Protein AF-D1JH78-F1 (afdb_monomer_lite)

Sequence (216 aa):
MRKHGSKPTELRFEPPKPSPPSTTIPKPKTETIRRAITNWIATVVIKSGFCSLDAKFKAALNINPISANLKAELDAKNFPLTAHATVTEKRTGKWTITDGNVIYTVYNEDERLTFYKCHNEAGLNALSSVVKSIIKRSTGDGVILFPAGMFYTEEKTASTFYNQVQETLMPVLKQTTSHIIVCTGVDSARDQIALAIDKTGIIAKGRKFYTAPGED

pLDDT: mean 82.02, std 15.45, range [40.97, 98.44]

Secondary structure (DSSP, 8-state):
--PPPPPPPP---PPPPPPPP---PPPP-TTS-------EEEE-----SEEEEEGGGHHHHTSSSPPHHHHHHHHHTT----TT-EEEEEETTEEEEEESEEEEEEEEETTEEEEEE--HHHHHHHHHHHHHHHHHH--SSEEEEPPTTSEE-TTS-GGGGHHHHHHHHHHHHTT-SS-EEEEEEEE-SS-EEEEEE-SSSEEEEEE--SPPTT--

Radius of gyration: 33.22 Å; chains: 1; bounding box: 58×59×125 Å

Structure (mmCIF, N/CA/C/O backbone):
data_AF-D1JH78-F1
#
_entry.id   AF-D1JH78-F1
#
loop_
_atom_site.group_PDB
_atom_site.id
_atom_site.type_symbol
_atom_site.label_atom_id
_atom_site.label_alt_id
_atom_site.label_comp_id
_atom_site.label_asym_id
_atom_site.label_entity_id
_atom_site.label_seq_id
_atom_site.pdbx_PDB_ins_code
_atom_site.Cartn_x
_atom_site.Cartn_y
_atom_site.Cartn_z
_atom_site.occupancy
_atom_site.B_iso_or_equiv
_atom_site.auth_seq_id
_atom_site.auth_comp_id
_atom_site.auth_asym_id
_atom_site.auth_atom_id
_atom_site.pdbx_PDB_model_num
ATOM 1 N N . MET A 1 1 ? -16.792 -45.239 97.940 1.00 46.06 1 MET A N 1
ATOM 2 C CA . MET A 1 1 ? -16.743 -44.539 96.636 1.00 46.06 1 MET A CA 1
ATOM 3 C C . MET A 1 1 ? -17.617 -45.284 95.628 1.00 46.06 1 MET A C 1
ATOM 5 O O . MET A 1 1 ? -17.217 -46.338 95.156 1.00 46.06 1 MET A O 1
ATOM 9 N N . ARG A 1 2 ? -18.840 -44.803 95.358 1.00 44.38 2 ARG A N 1
ATOM 10 C CA . ARG A 1 2 ? -19.759 -45.367 94.346 1.00 44.38 2 ARG A CA 1
ATOM 11 C C . ARG A 1 2 ? -19.810 -44.405 93.156 1.00 44.38 2 ARG A C 1
ATOM 13 O O . ARG A 1 2 ? -20.080 -43.225 93.348 1.00 44.38 2 ARG A O 1
ATOM 20 N N . LYS A 1 3 ? -19.484 -44.898 91.958 1.00 49.94 3 LYS A N 1
ATOM 21 C CA . LYS A 1 3 ? -19.472 -44.125 90.707 1.00 49.94 3 LYS A CA 1
ATOM 22 C C . LYS A 1 3 ? -20.911 -43.918 90.218 1.00 49.94 3 LYS A C 1
ATOM 24 O O . LYS A 1 3 ? -21.627 -44.894 90.017 1.00 49.94 3 LYS A O 1
ATOM 29 N N . HIS A 1 4 ? -21.316 -42.663 90.031 1.00 49.97 4 HIS A N 1
ATOM 30 C CA . HIS A 1 4 ? -22.552 -42.301 89.338 1.00 49.97 4 HIS A CA 1
ATOM 31 C C . HIS A 1 4 ? -22.358 -42.468 87.825 1.00 49.97 4 HIS A C 1
ATOM 33 O O . HIS A 1 4 ? -21.453 -41.870 87.247 1.00 49.97 4 HIS A O 1
ATOM 39 N N . GLY A 1 5 ? -23.193 -43.300 87.200 1.00 50.31 5 GLY A N 1
ATOM 40 C CA . GLY A 1 5 ? -23.305 -43.407 85.747 1.00 50.31 5 GLY A CA 1
ATOM 41 C C . GLY A 1 5 ? -24.283 -42.363 85.212 1.00 50.31 5 GLY A C 1
ATOM 42 O O . GLY A 1 5 ? -25.450 -42.353 85.603 1.00 50.31 5 GLY A O 1
ATOM 43 N N . SER A 1 6 ? -23.804 -41.486 84.333 1.00 60.88 6 SER A N 1
ATOM 44 C CA . SER A 1 6 ? -24.625 -40.511 83.610 1.00 60.88 6 SER A CA 1
ATOM 45 C C . SER A 1 6 ? -25.364 -41.194 82.456 1.00 60.88 6 SER A C 1
ATOM 47 O O . SER A 1 6 ? -24.765 -41.953 81.696 1.00 60.88 6 SER A O 1
ATOM 49 N N . LYS A 1 7 ? -26.672 -40.934 82.334 1.00 58.88 7 LYS A N 1
ATOM 50 C CA . LYS A 1 7 ? -27.509 -41.419 81.224 1.00 58.88 7 LYS A CA 1
ATOM 51 C C . LYS A 1 7 ? -27.172 -40.690 79.910 1.00 58.88 7 LYS A C 1
ATOM 53 O O . LYS A 1 7 ? -26.806 -39.517 79.969 1.00 58.88 7 LYS A O 1
ATOM 58 N N . PRO A 1 8 ? -27.340 -41.337 78.741 1.00 50.09 8 PRO A N 1
ATOM 59 C CA . PRO A 1 8 ? -27.131 -40.699 77.445 1.00 50.09 8 PRO A CA 1
ATOM 60 C C . PRO A 1 8 ? -28.259 -39.709 77.134 1.00 50.09 8 PRO A C 1
ATOM 62 O O . PRO A 1 8 ? -29.434 -40.012 77.338 1.00 50.09 8 PRO A O 1
ATOM 65 N N . THR A 1 9 ? -27.888 -38.541 76.621 1.00 64.62 9 THR A N 1
ATOM 66 C CA . THR A 1 9 ? -28.805 -37.510 76.126 1.00 64.62 9 THR A CA 1
ATOM 67 C C . THR A 1 9 ? -29.340 -37.915 74.751 1.00 64.62 9 THR A C 1
ATOM 69 O O . THR A 1 9 ? -28.565 -38.045 73.804 1.00 64.62 9 THR A O 1
ATOM 72 N N . GLU A 1 10 ? -30.655 -38.099 74.624 1.00 52.16 10 GLU A N 1
ATOM 73 C CA . GLU A 1 10 ? -31.317 -38.247 73.323 1.00 52.16 10 GLU A CA 1
ATOM 74 C C . GLU A 1 10 ? -31.290 -36.916 72.558 1.00 52.16 10 GLU A C 1
ATOM 76 O O . GLU A 1 10 ? -31.862 -35.913 72.989 1.00 52.16 10 GLU A O 1
ATOM 81 N N . LEU A 1 11 ? -30.633 -36.915 71.399 1.00 50.53 11 LEU A N 1
ATOM 82 C CA . LEU A 1 11 ? -30.683 -35.832 70.420 1.00 50.53 11 LEU A CA 1
ATOM 83 C C . LEU A 1 11 ? -31.989 -35.938 69.624 1.00 50.53 11 LEU A C 1
ATOM 85 O O . LEU A 1 11 ? -32.132 -36.790 68.748 1.00 50.53 11 LEU A O 1
ATOM 89 N N . ARG A 1 12 ? -32.950 -35.058 69.923 1.00 61.06 12 ARG A N 1
ATOM 90 C CA . ARG A 1 12 ? -34.130 -34.853 69.074 1.00 61.06 12 ARG A CA 1
ATOM 91 C C . ARG A 1 12 ? -33.753 -33.984 67.878 1.00 61.06 12 ARG A C 1
ATOM 93 O O . ARG A 1 12 ? -33.344 -32.840 68.047 1.00 61.06 12 ARG A O 1
ATOM 100 N N . PHE A 1 13 ? -33.926 -34.526 66.676 1.00 51.19 13 PHE A N 1
ATOM 101 C CA . PHE A 1 13 ? -33.886 -33.756 65.437 1.00 51.19 13 PHE A CA 1
ATOM 102 C C . PHE A 1 13 ? -35.214 -33.017 65.268 1.00 51.19 13 PHE A C 1
ATOM 104 O O . PHE A 1 13 ? -36.258 -33.646 65.088 1.00 51.19 13 PHE A O 1
ATOM 111 N N . GLU A 1 14 ? -35.183 -31.687 65.332 1.00 71.50 14 GLU A N 1
ATOM 112 C CA . GLU A 1 14 ? -36.319 -30.878 64.894 1.00 71.50 14 GLU A CA 1
ATOM 113 C C . GLU A 1 14 ? -36.360 -30.826 63.358 1.00 71.50 14 GLU A C 1
ATOM 115 O O . GLU A 1 14 ? -35.312 -30.670 62.720 1.00 71.50 14 GLU A O 1
ATOM 120 N N . PRO A 1 15 ? -37.546 -30.957 62.739 1.00 70.06 15 PRO A N 1
ATOM 121 C CA . PRO A 1 15 ? -37.681 -30.806 61.300 1.00 70.06 15 PRO A CA 1
ATOM 122 C C . PRO A 1 15 ? -37.313 -29.375 60.871 1.00 70.06 15 PRO A C 1
ATOM 124 O O . PRO A 1 15 ? -37.596 -28.413 61.592 1.00 70.06 15 PRO A O 1
ATOM 127 N N . PRO A 1 16 ? -36.690 -29.207 59.692 1.00 68.75 16 PRO A N 1
ATOM 128 C CA . PRO A 1 16 ? -36.274 -27.902 59.203 1.00 68.75 16 PRO A CA 1
ATOM 129 C C . PRO A 1 16 ? -37.484 -26.979 59.040 1.00 68.75 16 PRO A C 1
ATOM 131 O O . PRO A 1 16 ? -38.502 -27.353 58.454 1.00 68.75 16 PRO A O 1
ATOM 134 N N . LYS A 1 17 ? -37.362 -25.752 59.560 1.00 77.62 17 LYS A N 1
ATOM 135 C CA . LYS A 1 17 ? -38.384 -24.715 59.391 1.00 77.62 17 LYS A CA 1
ATOM 136 C C . LYS A 1 17 ? -38.629 -24.455 57.897 1.00 77.62 17 LYS A C 1
ATOM 138 O O . LYS A 1 17 ? -37.659 -24.384 57.138 1.00 77.62 17 LYS A O 1
ATOM 143 N N . PRO A 1 18 ? -39.893 -24.276 57.472 1.00 71.94 18 PRO A N 1
ATOM 144 C CA . PRO A 1 18 ? -40.206 -23.938 56.093 1.00 71.94 18 PRO A CA 1
ATOM 145 C C . PRO A 1 18 ? -39.528 -22.623 55.705 1.00 71.94 18 PRO A C 1
ATOM 147 O O . PRO A 1 18 ? -39.492 -21.662 56.479 1.00 71.94 18 PRO A O 1
ATOM 150 N N . SER A 1 19 ? -38.960 -22.606 54.503 1.00 72.75 19 SER A N 1
ATOM 151 C CA . SER A 1 19 ? -38.282 -21.441 53.946 1.00 72.75 19 SER A CA 1
ATOM 152 C C . SER A 1 19 ? -39.265 -20.272 53.797 1.00 72.75 19 SER A C 1
ATOM 154 O O . SER A 1 19 ? -40.424 -20.501 53.437 1.00 72.75 19 SER A O 1
ATOM 156 N N . PRO A 1 20 ? -38.834 -19.023 54.047 1.00 77.00 20 PRO A N 1
ATOM 157 C CA . PRO A 1 20 ? -39.683 -17.861 53.827 1.00 77.00 20 PRO A CA 1
ATOM 158 C C . PRO A 1 20 ? -40.112 -17.757 52.350 1.00 77.00 20 PRO A C 1
ATOM 160 O O . PRO A 1 20 ? -39.386 -18.229 51.468 1.00 77.00 20 PRO A O 1
ATOM 163 N N . PRO A 1 21 ? -41.272 -17.133 52.061 1.00 66.75 21 PRO A N 1
ATOM 164 C CA . PRO A 1 21 ? -41.750 -16.942 50.697 1.00 66.75 21 PRO A CA 1
ATOM 165 C C . PRO A 1 21 ? -40.693 -16.221 49.860 1.00 66.75 21 PRO A C 1
ATOM 167 O O . PRO A 1 21 ? -40.159 -15.193 50.275 1.00 66.75 21 PRO A O 1
ATOM 170 N N . SER A 1 22 ? -40.393 -16.771 48.683 1.00 58.62 22 SER A N 1
ATOM 171 C CA . SER A 1 22 ? -39.453 -16.180 47.734 1.00 58.62 22 SER A CA 1
ATOM 172 C C . SER A 1 22 ? -39.914 -14.771 47.357 1.00 58.62 22 SER A C 1
ATOM 174 O O . SER A 1 22 ? -40.957 -14.592 46.729 1.00 58.62 22 SER A O 1
ATOM 176 N N . THR A 1 23 ? -39.136 -13.763 47.749 1.00 59.12 23 THR A N 1
ATOM 177 C CA . THR A 1 23 ? -39.301 -12.391 47.276 1.00 59.12 23 THR A CA 1
ATOM 178 C C . THR A 1 23 ? -39.102 -12.400 45.765 1.00 59.12 23 THR A C 1
ATOM 180 O O . THR A 1 23 ? -38.006 -12.693 45.287 1.00 59.12 23 THR A O 1
ATOM 183 N N . THR A 1 24 ? -40.153 -12.105 45.000 1.00 54.09 24 THR A N 1
ATOM 184 C CA . THR A 1 24 ? -40.077 -11.939 43.545 1.00 54.09 24 THR A CA 1
ATOM 185 C C . THR A 1 24 ? -39.065 -10.845 43.217 1.00 54.09 24 THR A C 1
ATOM 187 O O . THR A 1 24 ? -39.365 -9.654 43.296 1.00 54.09 24 THR A O 1
ATOM 190 N N . ILE A 1 25 ? -37.845 -11.253 42.865 1.00 55.75 25 ILE A N 1
ATOM 191 C CA . ILE A 1 25 ? -36.836 -10.372 42.283 1.00 55.75 25 ILE A CA 1
ATOM 192 C C . ILE A 1 25 ? -37.434 -9.864 40.966 1.00 55.75 25 ILE A C 1
ATOM 194 O O . ILE A 1 25 ? -37.844 -10.691 40.141 1.00 55.75 25 ILE A O 1
ATOM 198 N N . PRO A 1 26 ? -37.522 -8.540 40.740 1.00 55.38 26 PRO A N 1
ATOM 199 C CA . PRO A 1 26 ? -37.956 -8.015 39.457 1.00 55.38 26 PRO A CA 1
ATOM 200 C C . PRO A 1 26 ? -37.057 -8.620 38.383 1.00 55.38 26 PRO A C 1
ATOM 202 O O . PRO A 1 26 ? -35.840 -8.431 38.424 1.00 55.38 26 PRO A O 1
ATOM 205 N N . LYS A 1 27 ? -37.638 -9.372 37.439 1.00 50.16 27 LYS A N 1
ATOM 206 C CA . LYS A 1 27 ? -36.895 -9.822 36.261 1.00 50.16 27 LYS A CA 1
ATOM 207 C C . LYS A 1 27 ? -36.259 -8.572 35.642 1.00 50.16 27 LYS A C 1
ATOM 209 O O . LYS A 1 27 ? -37.001 -7.639 35.318 1.00 50.16 27 LYS A O 1
ATOM 214 N N . PRO A 1 28 ? -34.922 -8.502 35.512 1.00 46.47 28 PRO A N 1
ATOM 215 C CA . PRO A 1 28 ? -34.296 -7.366 34.865 1.00 46.47 28 PRO A CA 1
ATOM 216 C C . PRO A 1 28 ? -34.888 -7.271 33.463 1.00 46.47 28 PRO A C 1
ATOM 218 O O . PRO A 1 28 ? -34.910 -8.270 32.741 1.00 46.47 28 PRO A O 1
ATOM 221 N N . LYS A 1 29 ? -35.426 -6.089 33.126 1.00 49.94 29 LYS A N 1
ATOM 222 C CA . LYS A 1 29 ? -35.975 -5.744 31.809 1.00 49.94 29 LYS A CA 1
ATOM 223 C C . LYS A 1 29 ? -34.982 -6.192 30.740 1.00 49.94 29 LYS A C 1
ATOM 225 O O . LYS A 1 29 ? -34.003 -5.505 30.455 1.00 49.94 29 LYS A O 1
ATOM 230 N N . THR A 1 30 ? -35.221 -7.368 30.177 1.00 46.50 30 THR A N 1
ATOM 231 C CA . THR A 1 30 ? -34.297 -8.042 29.259 1.00 46.50 30 THR A CA 1
ATOM 232 C C . THR A 1 30 ? -34.281 -7.344 27.889 1.00 46.50 30 THR A C 1
ATOM 234 O O . THR A 1 30 ? -33.443 -7.634 27.046 1.00 46.50 30 THR A O 1
ATOM 237 N N . GLU A 1 31 ? -35.148 -6.343 27.705 1.00 46.19 31 GLU A N 1
ATOM 238 C CA . GLU A 1 31 ? -35.300 -5.545 26.489 1.00 46.19 31 GLU A CA 1
ATOM 239 C C . GLU A 1 31 ? -34.324 -4.354 26.354 1.00 46.19 31 GLU A C 1
ATOM 241 O O . GLU A 1 31 ? -34.193 -3.815 25.260 1.00 46.19 31 GLU A O 1
ATOM 246 N N . THR A 1 32 ? -33.631 -3.900 27.412 1.00 45.69 32 THR A N 1
ATOM 247 C CA . THR A 1 32 ? -32.869 -2.619 27.363 1.00 45.69 32 THR A CA 1
ATOM 248 C C . THR A 1 32 ? -31.343 -2.782 27.307 1.00 45.69 32 THR A C 1
ATOM 250 O O . THR A 1 32 ? -30.618 -1.801 27.176 1.00 45.69 32 THR A O 1
ATOM 253 N N . ILE A 1 33 ? -30.825 -4.014 27.306 1.00 43.44 33 ILE A N 1
ATOM 254 C CA . ILE A 1 33 ? -29.389 -4.287 27.097 1.00 43.44 33 ILE A CA 1
ATOM 255 C C . ILE A 1 33 ? -29.187 -5.172 25.857 1.00 43.44 33 ILE A C 1
ATOM 257 O O . ILE A 1 33 ? -28.301 -6.010 25.790 1.00 43.44 33 ILE A O 1
ATOM 261 N N . ARG A 1 34 ? -29.944 -4.908 24.787 1.00 40.97 34 ARG A N 1
ATOM 262 C CA . ARG A 1 34 ? -29.330 -4.893 23.453 1.00 40.97 34 ARG A CA 1
ATOM 263 C C . ARG A 1 34 ? -28.599 -3.558 23.303 1.00 40.97 34 ARG A C 1
ATOM 265 O O . ARG A 1 34 ? -28.929 -2.742 22.449 1.00 40.97 34 ARG A O 1
ATOM 272 N N . ARG A 1 35 ? -27.567 -3.323 24.125 1.00 46.22 35 ARG A N 1
ATOM 273 C CA . ARG A 1 35 ? -26.432 -2.553 23.616 1.00 46.22 35 ARG A CA 1
ATOM 274 C C . ARG A 1 35 ? -25.930 -3.441 22.497 1.00 46.22 35 ARG A C 1
ATOM 276 O O . ARG A 1 35 ? -25.374 -4.499 22.770 1.00 46.22 35 ARG A O 1
ATOM 283 N N . ALA A 1 36 ? -26.324 -3.109 21.275 1.00 48.00 36 ALA A N 1
ATOM 284 C CA . ALA A 1 36 ? -25.896 -3.814 20.096 1.00 48.00 36 ALA A CA 1
ATOM 285 C C . ALA A 1 36 ? -24.370 -3.807 20.150 1.00 48.00 36 ALA A C 1
ATOM 287 O O . ALA A 1 36 ? -23.734 -2.780 19.927 1.00 48.00 36 ALA A O 1
ATOM 288 N N . ILE A 1 37 ? -23.787 -4.932 20.553 1.00 46.09 37 ILE A N 1
ATOM 289 C CA . ILE A 1 37 ? -22.393 -5.224 20.286 1.00 46.09 37 ILE A CA 1
ATOM 290 C C . ILE A 1 37 ? -22.393 -5.473 18.780 1.00 46.09 37 ILE A C 1
ATOM 292 O O . ILE A 1 37 ? -22.453 -6.608 18.315 1.00 46.09 37 ILE A O 1
ATOM 296 N N . THR A 1 38 ? -22.487 -4.393 18.003 1.00 58.88 38 THR A N 1
ATOM 297 C CA . THR A 1 38 ? -22.282 -4.404 16.561 1.00 58.88 38 THR A CA 1
ATOM 298 C C . THR A 1 38 ? -20.789 -4.524 16.360 1.00 58.88 38 THR A C 1
ATOM 300 O O . THR A 1 38 ? -20.129 -3.572 15.971 1.00 58.88 38 THR A O 1
ATOM 303 N N . ASN A 1 39 ? -20.256 -5.698 16.692 1.00 74.44 39 ASN A N 1
ATOM 304 C CA . ASN A 1 39 ? -18.966 -6.104 16.180 1.00 74.44 39 ASN A CA 1
ATOM 305 C C . ASN A 1 39 ? -19.134 -6.255 14.674 1.00 74.44 39 ASN A C 1
ATOM 307 O O . ASN A 1 39 ? -20.020 -6.982 14.217 1.00 74.44 39 ASN A O 1
ATOM 311 N N . TRP A 1 40 ? -18.312 -5.555 13.907 1.00 84.44 40 TRP A N 1
ATOM 312 C CA . TRP A 1 40 ? -18.359 -5.617 12.453 1.00 84.44 40 TRP A CA 1
ATOM 313 C C . TRP A 1 40 ? -16.967 -5.843 11.865 1.00 84.44 40 TRP A C 1
ATOM 31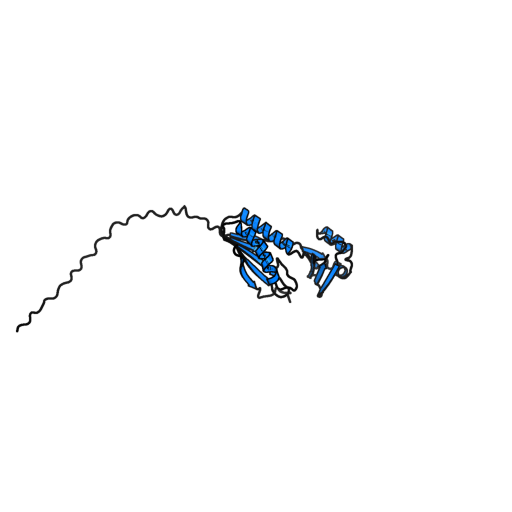5 O O . TRP A 1 40 ? -15.943 -5.525 12.473 1.00 84.44 40 TRP A O 1
ATOM 325 N N . ILE A 1 41 ? -16.942 -6.414 10.661 1.00 81.31 41 ILE A N 1
ATOM 326 C CA . ILE A 1 41 ? -15.734 -6.580 9.854 1.00 81.31 41 ILE A CA 1
ATOM 327 C C . ILE A 1 41 ? -15.983 -5.890 8.517 1.00 81.31 41 ILE A C 1
ATOM 329 O O . ILE A 1 41 ? -16.992 -6.157 7.866 1.00 81.31 41 ILE A O 1
ATOM 333 N N . ALA A 1 42 ? -15.073 -5.010 8.106 1.00 80.31 42 ALA A N 1
ATOM 334 C CA . ALA A 1 42 ? -15.077 -4.427 6.768 1.00 80.31 42 ALA A CA 1
ATOM 335 C C . ALA A 1 42 ? -13.848 -4.905 5.999 1.00 80.31 42 ALA A C 1
ATOM 337 O O . ALA A 1 42 ? -12.723 -4.738 6.463 1.00 80.31 42 ALA A O 1
ATOM 338 N N . THR A 1 43 ? -14.056 -5.452 4.805 1.00 77.19 43 THR A N 1
ATOM 339 C CA . THR A 1 43 ? -12.973 -5.782 3.875 1.00 77.19 43 THR A CA 1
ATOM 340 C C . THR A 1 43 ? -12.894 -4.704 2.807 1.00 77.19 43 THR A C 1
ATOM 342 O O . THR A 1 43 ? -13.886 -4.400 2.144 1.00 77.19 43 THR A O 1
ATOM 345 N N . VAL A 1 44 ? -11.712 -4.120 2.633 1.00 79.19 44 VAL A N 1
ATOM 346 C CA . VAL A 1 44 ? -11.471 -3.080 1.637 1.00 79.19 44 VAL A CA 1
ATOM 347 C C . VAL A 1 44 ? -10.771 -3.700 0.440 1.00 79.19 44 VAL A C 1
ATOM 349 O O . VAL A 1 44 ? -9.640 -4.165 0.539 1.00 79.19 44 VAL A O 1
ATOM 352 N N . VAL A 1 45 ? -11.429 -3.657 -0.715 1.00 67.38 45 VAL A N 1
ATOM 353 C CA . VAL A 1 45 ? -10.788 -3.947 -1.997 1.00 67.38 45 VAL A CA 1
ATOM 354 C C . VAL A 1 45 ? -10.439 -2.615 -2.639 1.00 67.38 45 VAL A C 1
ATOM 356 O O . VAL A 1 45 ? -11.307 -1.900 -3.139 1.00 67.38 45 VAL A O 1
ATOM 359 N N . ILE A 1 46 ? -9.158 -2.264 -2.607 1.00 64.06 46 ILE A N 1
ATOM 360 C CA . ILE A 1 46 ? -8.651 -1.159 -3.412 1.00 64.06 46 ILE A CA 1
ATOM 361 C C . ILE A 1 46 ? -8.453 -1.742 -4.807 1.00 64.06 46 ILE A C 1
ATOM 363 O O . ILE A 1 46 ? -7.639 -2.648 -4.975 1.00 64.06 46 ILE A O 1
ATOM 367 N N . LYS A 1 47 ? -9.201 -1.255 -5.806 1.00 56.97 47 LYS A N 1
ATOM 368 C CA . LYS A 1 47 ? -8.819 -1.462 -7.209 1.00 56.97 47 LYS A CA 1
ATOM 369 C C . LYS A 1 47 ? -7.485 -0.741 -7.377 1.00 56.97 47 LYS A C 1
ATOM 371 O O . LYS A 1 47 ? -7.461 0.479 -7.525 1.00 56.97 47 LYS A O 1
ATOM 376 N N . SER A 1 48 ? -6.392 -1.466 -7.168 1.00 54.44 48 SER A N 1
ATOM 377 C CA . SER A 1 48 ? -5.048 -0.912 -7.174 1.00 54.44 48 SER A CA 1
ATOM 378 C C . SER A 1 48 ? -4.794 -0.237 -8.518 1.00 54.44 48 SER A C 1
ATOM 380 O O . SER A 1 48 ? -5.312 -0.656 -9.553 1.00 54.44 48 SER A O 1
ATOM 382 N N . GLY A 1 49 ? -4.026 0.852 -8.483 1.00 62.69 49 GLY A N 1
ATOM 383 C CA . GLY A 1 49 ? -3.548 1.544 -9.672 1.00 62.69 49 GLY A CA 1
ATOM 384 C C . GLY A 1 49 ? -2.523 0.678 -10.387 1.00 62.69 49 GLY A C 1
ATOM 385 O O . GLY A 1 49 ? -1.329 0.963 -10.317 1.00 62.69 49 GLY A O 1
ATOM 386 N N . PHE A 1 50 ? -2.997 -0.382 -11.038 1.00 73.19 50 PHE A N 1
ATOM 387 C CA . PHE A 1 50 ? -2.223 -1.146 -11.993 1.00 73.19 50 PHE A CA 1
ATOM 388 C C . PHE A 1 50 ? -2.808 -1.012 -13.393 1.00 73.19 50 PHE A C 1
ATOM 390 O O . PHE A 1 50 ? -4.022 -0.901 -13.573 1.00 73.19 50 PHE A O 1
ATOM 397 N N . CYS A 1 51 ? -1.938 -1.021 -14.394 1.00 84.12 51 CYS A N 1
ATOM 398 C CA . CYS A 1 51 ? -2.351 -1.234 -15.770 1.00 84.12 51 CYS A CA 1
ATOM 399 C C . CYS A 1 51 ? -1.602 -2.424 -16.341 1.00 84.12 51 CYS A C 1
ATOM 401 O O . CYS A 1 51 ? -0.482 -2.730 -15.941 1.00 84.12 51 CYS A O 1
ATOM 403 N N . SER A 1 52 ? -2.255 -3.113 -17.267 1.00 88.12 52 SER A N 1
ATOM 404 C CA . SER A 1 52 ? -1.655 -4.228 -17.976 1.00 88.12 52 SER A CA 1
ATOM 405 C C . SER A 1 52 ? -1.559 -3.893 -19.455 1.00 88.12 52 SER A C 1
ATOM 407 O O . SER A 1 52 ? -2.554 -3.489 -20.073 1.00 88.12 52 SER A O 1
ATOM 409 N N . LEU A 1 53 ? -0.359 -4.065 -19.998 1.00 91.62 53 LEU A N 1
ATOM 410 C CA . LEU A 1 53 ? -0.049 -3.968 -21.415 1.00 91.62 53 LEU A CA 1
ATOM 411 C C . LEU A 1 53 ? 0.313 -5.342 -21.972 1.00 91.62 53 LEU A C 1
ATOM 413 O O . LEU A 1 53 ? 0.679 -6.263 -21.244 1.00 91.62 53 LEU A O 1
ATOM 417 N N . ASP A 1 54 ? 0.228 -5.450 -23.287 1.00 91.69 54 ASP A N 1
ATOM 418 C CA . ASP A 1 54 ? 0.705 -6.601 -24.043 1.00 91.69 54 ASP A CA 1
ATOM 419 C C . ASP A 1 54 ? 2.245 -6.710 -23.975 1.00 91.69 54 ASP A C 1
ATOM 421 O O . ASP A 1 54 ? 2.944 -5.687 -24.017 1.00 91.69 54 ASP A O 1
ATOM 425 N N . ALA A 1 55 ? 2.791 -7.931 -23.891 1.00 89.38 55 ALA A N 1
ATOM 426 C CA . ALA A 1 55 ? 4.238 -8.161 -23.847 1.00 89.38 55 ALA A CA 1
ATOM 427 C C . ALA A 1 55 ? 5.005 -7.646 -25.075 1.00 89.38 55 ALA A C 1
ATOM 429 O O . ALA A 1 55 ? 6.225 -7.488 -24.987 1.00 89.38 55 ALA A O 1
ATOM 430 N N . LYS A 1 56 ? 4.346 -7.285 -26.186 1.00 91.62 56 LYS A N 1
ATOM 431 C CA . LYS A 1 56 ? 4.994 -6.608 -27.326 1.00 91.62 56 LYS A CA 1
ATOM 432 C C . LYS A 1 56 ? 5.746 -5.335 -26.923 1.00 91.62 56 LYS A C 1
ATOM 434 O O . LYS A 1 56 ? 6.718 -4.959 -27.572 1.00 91.62 56 LYS A O 1
ATOM 439 N N . PHE A 1 57 ? 5.338 -4.683 -25.831 1.00 92.00 57 PHE A N 1
ATOM 440 C CA . PHE A 1 57 ? 6.015 -3.496 -25.305 1.00 92.00 57 PHE A CA 1
ATOM 441 C C . PHE A 1 57 ? 7.265 -3.814 -24.468 1.00 92.00 57 PHE A C 1
ATOM 443 O O . PHE A 1 57 ? 7.954 -2.894 -24.032 1.00 92.00 57 PHE A O 1
ATOM 450 N N . LYS A 1 58 ? 7.620 -5.090 -24.273 1.00 91.44 58 LYS A N 1
ATOM 451 C CA . LYS A 1 58 ? 8.786 -5.499 -23.475 1.00 91.44 58 LYS A CA 1
ATOM 452 C C . LYS A 1 58 ? 10.086 -4.935 -24.035 1.00 91.44 58 LYS A C 1
ATOM 454 O O . LYS A 1 58 ? 10.889 -4.392 -23.286 1.00 91.44 58 LYS A O 1
ATOM 459 N N . ALA A 1 59 ? 10.269 -4.995 -25.353 1.00 89.44 59 ALA A N 1
ATOM 460 C CA . ALA A 1 59 ? 11.444 -4.410 -25.996 1.00 89.44 59 ALA A CA 1
ATOM 461 C C . ALA A 1 59 ? 11.525 -2.889 -25.769 1.00 89.44 59 ALA A C 1
ATOM 463 O O . ALA A 1 59 ? 12.615 -2.349 -25.611 1.00 89.44 59 ALA A O 1
ATOM 464 N N . ALA A 1 60 ? 10.377 -2.207 -25.679 1.00 89.12 60 ALA A N 1
ATOM 465 C CA . ALA A 1 60 ? 10.314 -0.769 -25.441 1.00 89.12 60 ALA A CA 1
ATOM 466 C C . ALA A 1 60 ? 10.703 -0.360 -24.008 1.00 89.12 60 ALA A C 1
ATOM 468 O O . ALA A 1 60 ? 11.095 0.789 -23.811 1.00 89.12 60 ALA A O 1
ATOM 469 N N . LEU A 1 61 ? 10.633 -1.272 -23.027 1.00 89.00 61 LEU A N 1
ATOM 470 C CA . LEU A 1 61 ? 11.132 -1.041 -21.661 1.00 89.00 61 LEU A CA 1
ATOM 471 C C . LEU A 1 61 ? 12.665 -1.066 -21.575 1.00 89.00 61 LEU A C 1
ATOM 473 O O . LEU A 1 61 ? 13.228 -0.522 -20.631 1.00 89.00 61 LEU A O 1
ATOM 477 N N . ASN A 1 62 ? 13.340 -1.645 -22.571 1.00 85.81 62 ASN A N 1
ATOM 478 C CA . ASN A 1 62 ? 14.801 -1.730 -22.630 1.00 85.81 62 ASN A CA 1
ATOM 479 C C . ASN A 1 62 ? 15.436 -0.589 -23.447 1.00 85.81 62 ASN A C 1
ATOM 481 O O . ASN A 1 62 ? 16.627 -0.632 -23.751 1.00 85.81 62 ASN A O 1
ATOM 485 N N . ILE A 1 63 ? 14.652 0.431 -23.812 1.00 85.50 63 ILE A N 1
ATOM 486 C CA . ILE A 1 63 ? 15.103 1.608 -24.562 1.00 85.50 63 ILE A CA 1
ATOM 487 C C . ILE A 1 63 ? 15.032 2.832 -23.641 1.00 85.50 63 ILE A C 1
ATOM 489 O O . ILE A 1 63 ? 13.993 3.098 -23.037 1.00 85.50 63 ILE A O 1
ATOM 493 N N . ASN A 1 64 ? 16.130 3.591 -23.553 1.00 83.56 64 ASN A N 1
ATOM 494 C CA . ASN A 1 64 ? 16.199 4.851 -22.813 1.00 83.56 64 ASN A CA 1
ATOM 495 C C . ASN A 1 64 ? 16.590 5.989 -23.780 1.00 83.56 64 ASN A C 1
ATOM 497 O O . ASN A 1 64 ? 17.665 5.904 -24.379 1.00 83.56 64 ASN A O 1
ATOM 501 N N . PRO A 1 65 ? 15.754 7.028 -23.974 1.00 84.81 65 PRO A N 1
ATOM 502 C CA . PRO A 1 65 ? 14.487 7.317 -23.286 1.00 84.81 65 PRO A CA 1
ATOM 503 C C . PRO A 1 65 ? 13.335 6.374 -23.663 1.00 84.81 65 PRO A C 1
ATOM 505 O O . PRO A 1 65 ? 13.332 5.770 -24.734 1.00 84.81 65 PRO A O 1
ATOM 508 N N . ILE A 1 66 ? 12.330 6.292 -22.783 1.00 90.38 66 ILE A N 1
ATOM 509 C CA . ILE A 1 66 ? 11.115 5.485 -22.990 1.00 90.38 66 ILE A CA 1
ATOM 510 C C . ILE A 1 66 ? 10.449 5.863 -24.311 1.00 90.38 66 ILE A C 1
ATOM 512 O O . ILE A 1 66 ? 10.161 7.040 -24.546 1.00 90.38 66 ILE A O 1
ATOM 516 N N . SER A 1 67 ? 10.151 4.859 -25.140 1.00 91.31 67 SER A N 1
ATOM 517 C CA . SER A 1 67 ? 9.539 5.077 -26.455 1.00 91.31 67 SER A CA 1
ATOM 518 C C . SER A 1 67 ? 8.208 5.841 -26.371 1.00 91.31 67 SER A C 1
ATOM 520 O O . SER A 1 67 ? 7.392 5.599 -25.478 1.00 91.31 67 SER A O 1
ATOM 522 N N . ALA A 1 68 ? 7.953 6.717 -27.348 1.00 91.62 68 ALA A N 1
ATOM 523 C CA . ALA A 1 68 ? 6.712 7.491 -27.429 1.00 91.62 68 ALA A CA 1
ATOM 524 C C . ALA A 1 68 ? 5.458 6.599 -27.489 1.00 91.62 68 ALA A C 1
ATOM 526 O O . ALA A 1 68 ? 4.451 6.916 -26.862 1.00 91.62 68 ALA A O 1
ATOM 527 N N . ASN A 1 69 ? 5.542 5.450 -28.169 1.00 92.81 69 ASN A N 1
ATOM 528 C CA . ASN A 1 69 ? 4.434 4.497 -28.269 1.00 92.81 69 ASN A CA 1
ATOM 529 C C . ASN A 1 69 ? 4.054 3.906 -26.905 1.00 92.81 69 ASN A C 1
ATOM 531 O O . ASN A 1 69 ? 2.872 3.792 -26.598 1.00 92.81 69 ASN A O 1
ATOM 535 N N . LEU A 1 70 ? 5.044 3.555 -26.074 1.00 91.81 70 LEU A N 1
ATOM 536 C CA . LEU A 1 70 ? 4.785 3.061 -24.720 1.00 91.81 70 LEU A CA 1
ATOM 537 C C . LEU A 1 70 ? 4.182 4.161 -23.832 1.00 91.81 70 LEU A C 1
ATOM 539 O O . LEU A 1 70 ? 3.248 3.886 -23.085 1.00 91.81 70 LEU A O 1
ATOM 543 N N . LYS A 1 71 ? 4.665 5.408 -23.943 1.00 92.88 71 LYS A N 1
ATOM 544 C CA . LYS A 1 71 ? 4.079 6.545 -23.210 1.00 92.88 71 LYS A CA 1
ATOM 545 C C . LYS A 1 71 ? 2.609 6.757 -23.584 1.00 92.88 71 LYS A C 1
ATOM 547 O O . LYS A 1 71 ? 1.773 6.790 -22.692 1.00 92.88 71 LYS A O 1
ATOM 552 N N . ALA A 1 72 ? 2.291 6.788 -24.878 1.00 93.75 72 ALA A N 1
ATOM 553 C CA . ALA A 1 72 ? 0.923 6.977 -25.361 1.00 93.75 72 ALA A CA 1
ATOM 554 C C . ALA A 1 72 ? -0.040 5.871 -24.889 1.00 93.75 72 ALA A C 1
ATOM 556 O O . ALA A 1 72 ? -1.173 6.157 -24.503 1.00 93.75 72 ALA A O 1
ATOM 557 N N . GLU A 1 73 ? 0.405 4.611 -24.879 1.00 94.38 73 GLU A N 1
ATOM 558 C CA . GLU A 1 73 ? -0.412 3.490 -24.396 1.00 94.38 73 GLU A CA 1
ATOM 559 C C . GLU A 1 73 ? -0.686 3.586 -22.884 1.00 94.38 73 GLU A C 1
ATOM 561 O O . GLU A 1 73 ? -1.792 3.297 -22.419 1.00 94.38 73 GLU A O 1
ATOM 566 N N . LEU A 1 74 ? 0.311 4.014 -22.105 1.00 91.50 74 LEU A N 1
ATOM 567 C CA . LEU A 1 74 ? 0.158 4.237 -20.670 1.00 91.50 74 LEU A CA 1
ATOM 568 C C . LEU A 1 74 ? -0.736 5.451 -20.375 1.00 91.50 74 LEU A C 1
ATOM 570 O O . LEU A 1 74 ? -1.625 5.355 -19.525 1.00 91.50 74 LEU A O 1
ATOM 574 N N . ASP A 1 75 ? -0.580 6.551 -21.115 1.00 90.38 75 ASP A N 1
ATOM 575 C CA . ASP A 1 75 ? -1.445 7.735 -21.032 1.00 90.38 75 ASP A CA 1
ATOM 576 C C . ASP A 1 75 ? -2.914 7.365 -21.288 1.00 90.38 75 ASP A C 1
ATOM 578 O O . ASP A 1 75 ? -3.791 7.720 -20.498 1.00 90.38 75 ASP A O 1
ATOM 582 N N . ALA A 1 76 ? -3.185 6.565 -22.327 1.00 91.19 76 ALA A N 1
ATOM 583 C CA . ALA A 1 76 ? -4.529 6.088 -22.662 1.00 91.19 76 ALA A CA 1
ATOM 584 C C . ALA A 1 76 ? -5.179 5.254 -21.541 1.00 91.19 76 ALA A C 1
ATOM 586 O O . ALA A 1 76 ? -6.405 5.160 -21.458 1.00 91.19 76 ALA A O 1
ATOM 587 N N . LYS A 1 77 ? -4.370 4.662 -20.655 1.00 86.38 77 LYS A N 1
ATOM 588 C CA . LYS A 1 77 ? -4.823 3.895 -19.485 1.00 86.38 77 LYS A CA 1
ATOM 589 C C . LYS A 1 77 ? -4.829 4.709 -18.191 1.00 86.38 77 LYS A C 1
ATOM 591 O O . LYS A 1 77 ? -5.155 4.146 -17.148 1.00 86.38 77 LYS A O 1
ATOM 596 N N . ASN A 1 78 ? -4.530 6.011 -18.251 1.00 85.44 78 ASN A N 1
ATOM 597 C CA . ASN A 1 78 ? -4.387 6.919 -17.108 1.00 85.44 78 ASN A CA 1
ATOM 598 C C . ASN A 1 78 ? -3.154 6.621 -16.221 1.00 85.44 78 ASN A C 1
ATOM 600 O O . ASN A 1 78 ? -3.198 6.773 -14.998 1.00 85.44 78 ASN A O 1
ATOM 604 N N . PHE A 1 79 ? -2.050 6.195 -16.847 1.00 87.69 79 PHE A N 1
ATOM 605 C CA . PHE A 1 79 ? -0.740 5.930 -16.230 1.00 87.69 79 PHE A CA 1
ATOM 606 C C . PHE A 1 79 ? 0.349 6.835 -16.822 1.00 87.69 79 PHE A C 1
ATOM 608 O O . PHE A 1 79 ? 1.359 6.336 -17.318 1.00 87.69 79 PHE A O 1
ATOM 615 N N . PRO A 1 80 ? 0.181 8.167 -16.798 1.00 89.50 80 PRO A N 1
ATOM 616 C CA . PRO A 1 80 ? 1.064 9.030 -17.554 1.00 89.50 80 PRO A CA 1
ATOM 617 C C . PRO A 1 80 ? 2.513 8.977 -17.077 1.00 89.50 80 PRO A C 1
ATOM 619 O O . PRO A 1 80 ? 2.800 8.776 -15.889 1.00 89.50 80 PRO A O 1
ATOM 622 N N . LEU A 1 81 ? 3.417 9.173 -18.035 1.00 89.06 81 LEU A N 1
ATOM 623 C CA . LEU A 1 81 ? 4.858 9.283 -17.833 1.00 89.06 81 LEU A CA 1
ATOM 624 C C . LEU A 1 81 ? 5.335 10.664 -18.261 1.00 89.06 81 LEU A C 1
ATOM 626 O O . LEU A 1 81 ? 4.983 11.150 -19.333 1.00 89.06 81 LEU A O 1
ATOM 630 N N . THR A 1 82 ? 6.199 11.281 -17.462 1.00 88.31 82 THR A N 1
ATOM 631 C CA . THR A 1 82 ? 6.800 12.560 -17.844 1.00 88.31 82 THR A CA 1
ATOM 632 C C . THR A 1 82 ? 7.841 12.378 -18.954 1.00 88.31 82 THR A C 1
ATOM 634 O O . THR A 1 82 ? 8.244 11.266 -19.328 1.00 88.31 82 THR A O 1
ATOM 637 N N . ALA A 1 83 ? 8.307 13.495 -19.515 1.00 87.31 83 ALA A N 1
ATOM 638 C CA . ALA A 1 83 ? 9.375 13.484 -20.509 1.00 87.31 83 ALA A CA 1
ATOM 639 C C . ALA A 1 83 ? 10.683 12.886 -19.954 1.00 87.31 83 ALA A C 1
ATOM 641 O O . ALA A 1 83 ? 11.380 12.197 -20.697 1.00 87.31 83 ALA A O 1
ATOM 642 N N . HIS A 1 84 ? 10.958 13.093 -18.663 1.00 87.62 84 HIS A N 1
ATOM 643 C CA . HIS A 1 84 ? 12.201 12.718 -17.983 1.00 87.62 84 HIS A CA 1
ATOM 644 C C . HIS A 1 84 ? 12.195 11.303 -17.395 1.00 87.62 84 HIS A C 1
ATOM 646 O O . HIS A 1 84 ? 13.227 10.854 -16.900 1.00 87.62 84 HIS A O 1
ATOM 652 N N . ALA A 1 85 ? 11.065 10.593 -17.471 1.00 90.62 85 ALA A N 1
ATOM 653 C CA . ALA A 1 85 ? 10.959 9.242 -16.947 1.00 90.62 85 ALA A CA 1
ATOM 654 C C . ALA A 1 85 ? 11.965 8.284 -17.614 1.00 90.62 85 ALA A C 1
ATOM 656 O O . ALA A 1 85 ? 12.033 8.182 -18.844 1.00 90.62 85 ALA A O 1
ATOM 657 N N . THR A 1 86 ? 12.706 7.546 -16.791 1.00 91.06 86 THR A N 1
ATOM 658 C CA . THR A 1 86 ? 13.693 6.536 -17.194 1.00 91.06 86 THR A CA 1
ATOM 659 C C . THR A 1 86 ? 13.268 5.148 -16.730 1.00 91.06 86 THR A C 1
ATOM 661 O O . THR A 1 86 ? 12.492 5.009 -15.784 1.00 91.06 86 THR A O 1
ATOM 664 N N . VAL A 1 87 ? 13.768 4.107 -17.401 1.00 93.62 87 VAL A N 1
ATOM 665 C CA . VAL A 1 87 ? 13.498 2.702 -17.058 1.00 93.62 87 VAL A CA 1
ATOM 666 C C . VAL A 1 87 ? 14.806 2.010 -16.742 1.00 93.62 87 VAL A C 1
ATOM 668 O O . VAL A 1 87 ? 15.785 2.155 -17.472 1.00 93.62 87 VAL A O 1
ATOM 671 N N . THR A 1 88 ? 14.785 1.221 -15.675 1.00 91.25 88 THR A N 1
ATOM 672 C CA . THR A 1 88 ? 15.897 0.369 -15.265 1.00 91.25 88 THR A CA 1
ATOM 673 C C . THR A 1 88 ? 15.377 -1.047 -15.073 1.00 91.25 88 THR A C 1
ATOM 675 O O . THR A 1 88 ? 14.466 -1.265 -14.271 1.00 91.25 88 THR A O 1
ATOM 678 N N . GLU A 1 89 ? 15.951 -2.017 -15.786 1.00 90.75 89 GLU A N 1
ATOM 679 C CA . GLU A 1 89 ? 15.715 -3.434 -15.500 1.00 90.75 89 GLU A CA 1
ATOM 680 C C . GLU A 1 89 ? 16.449 -3.799 -14.203 1.00 90.75 89 GLU A C 1
ATOM 682 O O . GLU A 1 89 ? 17.658 -3.607 -14.079 1.00 90.75 89 GLU A O 1
ATOM 687 N N . LYS A 1 90 ? 15.705 -4.267 -13.198 1.00 83.62 90 LYS A N 1
ATOM 688 C CA . LYS A 1 90 ? 16.264 -4.665 -11.896 1.00 83.62 90 LYS A CA 1
ATOM 689 C C . LYS A 1 90 ? 16.741 -6.113 -11.920 1.00 83.62 90 LYS A C 1
ATOM 691 O O . LYS A 1 90 ? 17.783 -6.435 -11.364 1.00 83.62 90 LYS A O 1
ATOM 696 N N . ARG A 1 91 ? 15.942 -6.978 -12.542 1.00 83.25 91 ARG A N 1
ATOM 697 C CA . ARG A 1 91 ? 16.226 -8.388 -12.828 1.00 83.25 91 ARG A CA 1
ATOM 698 C C . ARG A 1 91 ? 15.388 -8.804 -14.029 1.00 83.25 91 ARG A C 1
ATOM 700 O O . ARG A 1 91 ? 14.410 -8.125 -14.332 1.00 83.25 91 ARG A O 1
ATOM 707 N N . THR A 1 92 ? 15.733 -9.923 -14.658 1.00 84.88 92 THR A N 1
ATOM 708 C CA . THR A 1 92 ? 15.005 -10.452 -15.818 1.00 84.88 92 THR A CA 1
ATOM 709 C C . THR A 1 92 ? 13.496 -10.432 -15.580 1.00 84.88 92 THR A C 1
ATOM 711 O O . THR A 1 92 ? 13.000 -11.086 -14.663 1.00 84.88 92 THR A O 1
ATOM 714 N N . GLY A 1 93 ? 12.767 -9.666 -16.396 1.00 85.75 93 GLY A N 1
ATOM 715 C CA . GLY A 1 93 ? 11.305 -9.582 -16.307 1.00 85.75 93 GLY A CA 1
ATOM 716 C C . GLY A 1 93 ? 10.757 -8.624 -15.241 1.00 85.75 93 GLY A C 1
ATOM 717 O O . GLY A 1 93 ? 9.547 -8.623 -15.013 1.00 85.75 93 GLY A O 1
ATOM 718 N N . LYS A 1 94 ? 11.606 -7.806 -14.606 1.00 88.50 94 LYS A N 1
ATOM 719 C CA . LYS A 1 94 ? 11.207 -6.777 -13.637 1.00 88.50 94 LYS A CA 1
ATOM 720 C C . LYS A 1 94 ? 11.915 -5.450 -13.911 1.00 88.50 94 LYS A C 1
ATOM 722 O O . LYS A 1 94 ? 13.140 -5.357 -13.812 1.00 88.50 94 LYS A O 1
ATOM 727 N N . TRP A 1 95 ? 11.134 -4.395 -14.128 1.00 92.31 95 TRP A N 1
ATOM 728 C CA . TRP A 1 95 ? 11.632 -3.035 -14.347 1.00 92.31 95 TRP A CA 1
ATOM 729 C C . TRP A 1 95 ? 11.119 -2.069 -13.284 1.00 92.31 95 TRP A C 1
ATOM 731 O O . TRP A 1 95 ? 10.046 -2.252 -12.711 1.00 92.31 95 TRP A O 1
ATOM 741 N N . THR A 1 96 ? 11.870 -0.999 -13.059 1.00 89.69 96 THR A N 1
ATOM 742 C CA . THR A 1 96 ? 11.410 0.184 -12.327 1.00 89.69 96 THR A CA 1
ATOM 743 C C . THR A 1 96 ? 11.440 1.382 -13.252 1.00 89.69 96 THR A C 1
ATOM 745 O O . THR A 1 96 ? 12.453 1.617 -13.913 1.00 89.69 96 THR A O 1
ATOM 748 N N . ILE A 1 97 ? 10.350 2.142 -13.270 1.00 90.31 97 ILE A N 1
ATOM 749 C CA . ILE A 1 97 ? 10.267 3.423 -13.964 1.00 90.31 97 ILE A CA 1
ATOM 750 C C . ILE A 1 97 ? 10.419 4.532 -12.931 1.00 90.31 97 ILE A C 1
ATOM 752 O O . ILE A 1 97 ? 9.712 4.527 -11.918 1.00 90.31 97 ILE A O 1
ATOM 756 N N . THR A 1 98 ? 11.332 5.468 -13.178 1.00 87.44 98 THR A N 1
ATOM 757 C CA . THR A 1 98 ? 11.657 6.569 -12.265 1.00 87.44 98 THR A CA 1
ATOM 758 C C . THR A 1 98 ? 11.538 7.924 -12.938 1.00 87.44 98 THR A C 1
ATOM 760 O O . THR A 1 98 ? 11.953 8.071 -14.080 1.00 87.44 98 THR A O 1
ATOM 763 N N . ASP A 1 99 ? 11.056 8.920 -12.203 1.00 84.88 99 ASP A N 1
ATOM 764 C CA . ASP A 1 99 ? 11.099 10.338 -12.570 1.00 84.88 99 ASP A CA 1
ATOM 765 C C . ASP A 1 99 ? 11.517 11.154 -11.338 1.00 84.88 99 ASP A C 1
ATOM 767 O O . ASP A 1 99 ? 10.691 11.641 -10.566 1.00 84.88 99 ASP A O 1
ATOM 771 N N . GLY A 1 100 ? 12.815 11.119 -11.028 1.00 79.38 100 GLY A N 1
ATOM 772 C CA . GLY A 1 100 ? 13.362 11.521 -9.725 1.00 79.38 100 GLY A CA 1
ATOM 773 C C . GLY A 1 100 ? 13.082 10.510 -8.601 1.00 79.38 100 GLY A C 1
ATOM 774 O O . GLY A 1 100 ? 13.994 10.164 -7.857 1.00 79.38 100 GLY A O 1
ATOM 775 N N . ASN A 1 101 ? 11.860 9.973 -8.530 1.00 72.19 101 ASN A N 1
ATOM 776 C CA . ASN A 1 101 ? 11.438 8.890 -7.633 1.00 72.19 101 ASN A CA 1
ATOM 777 C C . ASN A 1 101 ? 10.884 7.698 -8.429 1.00 72.19 101 ASN A C 1
ATOM 779 O O . ASN A 1 101 ? 10.472 7.860 -9.577 1.00 72.19 101 ASN A O 1
ATOM 783 N N . VAL A 1 102 ? 10.833 6.504 -7.827 1.00 79.12 102 VAL A N 1
ATOM 784 C CA . VAL A 1 102 ? 10.180 5.332 -8.440 1.00 79.12 102 VAL A CA 1
ATOM 785 C C . VAL A 1 102 ? 8.678 5.588 -8.540 1.00 79.12 102 VAL A C 1
ATOM 787 O O . VAL A 1 102 ? 8.002 5.748 -7.528 1.00 79.12 102 VAL A O 1
ATOM 790 N N . ILE A 1 103 ? 8.163 5.615 -9.769 1.00 84.50 103 ILE A N 1
ATOM 791 C CA . ILE A 1 103 ? 6.750 5.874 -10.077 1.00 84.50 103 ILE A CA 1
ATOM 792 C C . ILE A 1 103 ? 5.994 4.592 -10.424 1.00 84.50 103 ILE A C 1
ATOM 794 O O . ILE A 1 103 ? 4.834 4.440 -10.037 1.00 84.50 103 ILE A O 1
ATOM 798 N N . TYR A 1 104 ? 6.655 3.636 -11.085 1.00 87.00 104 TYR A N 1
ATOM 799 C CA . TYR A 1 104 ? 6.065 2.344 -11.426 1.00 87.00 104 TYR A CA 1
ATOM 800 C C . TYR A 1 104 ? 7.059 1.201 -11.224 1.00 87.00 104 TYR A C 1
ATOM 802 O O . TYR A 1 104 ? 8.233 1.324 -11.572 1.00 87.00 104 TYR A O 1
ATOM 810 N N . THR A 1 105 ? 6.568 0.065 -10.734 1.00 85.44 105 THR A N 1
ATOM 811 C CA . THR A 1 105 ? 7.246 -1.230 -10.882 1.00 85.44 105 THR A CA 1
ATOM 812 C C . THR A 1 105 ? 6.523 -2.028 -11.953 1.00 85.44 105 THR A C 1
ATOM 814 O O . THR A 1 105 ? 5.301 -2.126 -11.919 1.00 85.44 105 THR A O 1
ATOM 817 N N . VAL A 1 106 ? 7.260 -2.596 -12.899 1.00 89.50 106 VAL A N 1
ATOM 818 C CA . VAL A 1 106 ? 6.703 -3.369 -14.011 1.00 89.50 106 VAL A CA 1
ATOM 819 C C . VAL A 1 106 ? 7.137 -4.819 -13.884 1.00 89.50 106 VAL A C 1
ATOM 821 O O . VAL A 1 106 ? 8.331 -5.084 -13.746 1.00 89.50 106 VAL A O 1
ATOM 824 N N . TYR A 1 107 ? 6.181 -5.740 -13.958 1.00 88.50 107 TYR A N 1
ATOM 825 C CA . TYR A 1 107 ? 6.416 -7.184 -13.985 1.00 88.50 107 TYR A CA 1
ATOM 826 C C . TYR A 1 107 ? 5.993 -7.747 -15.335 1.00 88.50 107 TYR A C 1
ATOM 828 O O . TYR A 1 107 ? 4.984 -7.317 -15.891 1.00 88.50 107 TYR A O 1
ATOM 836 N N . ASN A 1 108 ? 6.763 -8.692 -15.864 1.00 89.75 108 ASN A N 1
ATOM 837 C CA . ASN A 1 108 ? 6.376 -9.485 -17.024 1.00 89.75 108 ASN A CA 1
ATOM 838 C C . ASN A 1 108 ? 5.876 -10.857 -16.563 1.00 89.75 108 ASN A C 1
ATOM 840 O O . ASN A 1 108 ? 6.689 -11.733 -16.273 1.00 89.75 108 ASN A O 1
ATOM 844 N N . GLU A 1 109 ? 4.559 -11.023 -16.527 1.00 84.00 109 GLU A N 1
ATOM 845 C CA . GLU A 1 109 ? 3.854 -12.222 -16.063 1.00 84.00 109 GLU A CA 1
ATOM 846 C C . GLU A 1 109 ? 2.836 -12.625 -17.137 1.00 84.00 109 GLU A C 1
ATOM 848 O O . GLU A 1 109 ? 2.137 -11.764 -17.668 1.00 84.00 109 GLU A O 1
ATOM 853 N N . ASP A 1 110 ? 2.779 -13.910 -17.495 1.00 83.06 110 ASP A N 1
ATOM 854 C CA . ASP A 1 110 ? 1.801 -14.467 -18.447 1.00 83.06 110 ASP A CA 1
ATOM 855 C C . ASP A 1 110 ? 1.683 -13.700 -19.780 1.00 83.06 110 ASP A C 1
ATOM 857 O O . ASP A 1 110 ? 0.588 -13.376 -20.233 1.00 83.06 110 ASP A O 1
ATOM 861 N N . GLU A 1 111 ? 2.822 -13.368 -20.405 1.00 86.38 111 GLU A N 1
ATOM 862 C CA . GLU A 1 111 ? 2.880 -12.586 -21.658 1.00 86.38 111 GLU A CA 1
ATOM 863 C C . GLU A 1 111 ? 2.249 -11.185 -21.551 1.00 86.38 111 GLU A C 1
ATOM 865 O O . GLU A 1 111 ? 1.848 -10.567 -22.545 1.00 86.38 111 GLU A O 1
ATOM 870 N N . ARG A 1 112 ? 2.193 -10.635 -20.335 1.00 90.88 112 ARG A N 1
ATOM 871 C CA . ARG A 1 112 ? 1.680 -9.296 -20.064 1.00 90.88 112 ARG A CA 1
ATOM 872 C C . ARG A 1 112 ? 2.646 -8.508 -19.199 1.00 90.88 112 ARG A C 1
ATOM 874 O O . ARG A 1 112 ? 3.290 -9.024 -18.292 1.00 90.88 112 ARG A O 1
ATOM 881 N N . LEU A 1 113 ? 2.708 -7.211 -19.471 1.00 90.81 113 LEU A N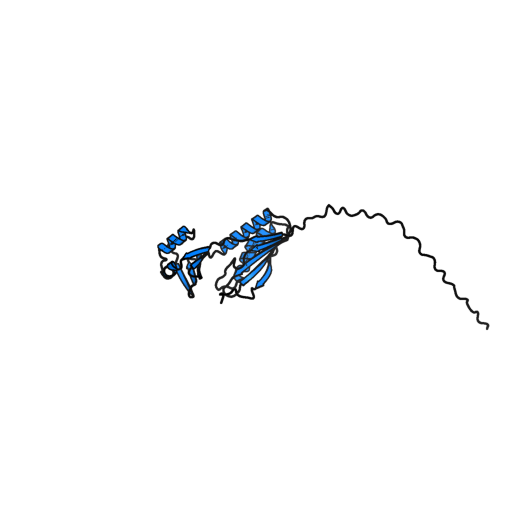 1
ATOM 882 C CA . LEU A 1 113 ? 3.427 -6.257 -18.642 1.00 90.81 113 LEU A CA 1
ATOM 883 C C . LEU A 1 113 ? 2.450 -5.615 -17.668 1.00 90.81 113 LEU A C 1
ATOM 885 O O . LEU A 1 113 ? 1.569 -4.864 -18.086 1.00 90.81 113 LEU A O 1
ATOM 889 N N . THR A 1 114 ? 2.610 -5.889 -16.379 1.00 88.38 114 THR A N 1
ATOM 890 C CA . THR A 1 114 ? 1.782 -5.319 -15.316 1.00 88.38 114 THR A CA 1
ATOM 891 C C . THR A 1 114 ? 2.547 -4.206 -14.618 1.00 88.38 114 THR A C 1
ATOM 893 O O . THR A 1 114 ? 3.560 -4.441 -13.964 1.00 88.38 114 THR A O 1
ATOM 896 N N . PHE A 1 115 ? 2.061 -2.979 -14.773 1.00 87.88 115 PHE A N 1
ATOM 897 C CA . PHE A 1 115 ? 2.612 -1.775 -14.169 1.00 87.88 115 PHE A CA 1
ATOM 898 C C . PHE A 1 115 ? 1.887 -1.525 -12.859 1.00 87.88 115 PHE A C 1
ATOM 900 O O . PHE A 1 115 ? 0.691 -1.261 -12.869 1.00 87.88 115 PHE A O 1
ATOM 907 N N . TYR A 1 116 ? 2.605 -1.548 -11.749 1.00 80.19 116 TYR A N 1
ATOM 908 C CA . TYR A 1 116 ? 2.113 -1.184 -10.431 1.00 80.19 116 TYR A CA 1
ATOM 909 C C . TYR A 1 116 ? 2.579 0.224 -10.107 1.00 80.19 116 TYR A C 1
ATOM 911 O O . TYR A 1 116 ? 3.782 0.489 -10.097 1.00 80.19 116 TYR A O 1
ATOM 919 N N . LYS A 1 117 ? 1.647 1.136 -9.824 1.00 77.56 117 LYS A N 1
ATOM 920 C CA . LYS A 1 117 ? 1.994 2.480 -9.358 1.00 77.56 117 LYS A CA 1
ATOM 921 C C . LYS A 1 117 ? 2.640 2.386 -7.975 1.00 77.56 117 LYS A C 1
ATOM 923 O O . LYS A 1 117 ? 1.970 2.050 -6.999 1.00 77.56 117 LYS A O 1
ATOM 928 N N . CYS A 1 118 ? 3.937 2.680 -7.895 1.00 65.69 118 CYS A N 1
ATOM 929 C CA . CYS A 1 118 ? 4.673 2.739 -6.635 1.00 65.69 118 CYS A CA 1
ATOM 930 C C . CYS A 1 118 ? 4.230 3.988 -5.888 1.00 65.69 118 CYS A C 1
ATOM 932 O O . CYS A 1 118 ? 4.714 5.087 -6.138 1.00 65.69 118 CYS A O 1
ATOM 934 N N . HIS A 1 119 ? 3.246 3.841 -5.007 1.00 67.56 119 HIS A N 1
ATOM 935 C CA . HIS A 1 119 ? 2.652 5.000 -4.365 1.00 67.56 119 HIS A CA 1
ATOM 936 C C . HIS A 1 119 ? 2.268 4.679 -2.933 1.00 67.56 119 HIS A C 1
ATOM 938 O O . HIS A 1 119 ? 1.105 4.769 -2.559 1.00 67.56 119 HIS A O 1
ATOM 944 N N . ASN A 1 120 ? 3.264 4.320 -2.120 1.00 84.00 120 ASN A N 1
ATOM 945 C CA . ASN A 1 120 ? 3.088 4.185 -0.675 1.00 84.00 120 ASN A CA 1
ATOM 946 C C . ASN A 1 120 ? 2.362 5.410 -0.093 1.00 84.00 120 ASN A C 1
ATOM 948 O O . ASN A 1 120 ? 1.431 5.246 0.683 1.00 84.00 120 ASN A O 1
ATOM 952 N N . GLU A 1 121 ? 2.686 6.622 -0.555 1.00 82.62 121 GLU A N 1
ATOM 953 C CA . GLU A 1 121 ? 1.970 7.849 -0.184 1.00 82.62 121 GLU A CA 1
ATOM 954 C C . GLU A 1 121 ? 0.478 7.828 -0.571 1.00 82.62 121 GLU A C 1
ATOM 956 O O . GLU A 1 121 ? -0.379 8.070 0.278 1.00 82.62 121 GLU A O 1
ATOM 961 N N . ALA A 1 122 ? 0.121 7.485 -1.816 1.00 77.94 122 ALA A N 1
ATOM 962 C CA . ALA A 1 122 ? -1.293 7.351 -2.176 1.00 77.94 122 ALA A CA 1
ATOM 963 C C . ALA A 1 122 ? -1.975 6.191 -1.444 1.00 77.94 122 ALA A C 1
ATOM 965 O O . ALA A 1 122 ? -3.155 6.296 -1.121 1.00 77.94 122 ALA A O 1
ATOM 966 N N . GLY A 1 123 ? -1.241 5.120 -1.137 1.00 86.00 123 GLY A N 1
ATOM 967 C CA . GLY A 1 123 ? -1.690 4.036 -0.275 1.00 86.00 123 GLY A CA 1
ATOM 968 C C . GLY A 1 123 ? -2.040 4.546 1.121 1.00 86.00 123 GLY A C 1
ATOM 969 O O . GLY A 1 123 ? -3.122 4.245 1.614 1.00 86.00 123 GLY A O 1
ATOM 970 N N . LEU A 1 124 ? -1.192 5.381 1.732 1.00 91.44 124 LEU A N 1
ATOM 971 C CA . LEU A 1 124 ? -1.435 5.994 3.043 1.00 91.44 124 LEU A CA 1
ATOM 972 C C . LEU A 1 124 ? -2.631 6.959 2.992 1.00 91.44 124 LEU A C 1
ATOM 974 O O . LEU A 1 124 ? -3.506 6.913 3.859 1.00 91.44 124 LEU A O 1
ATOM 978 N N . ASN A 1 125 ? -2.734 7.774 1.939 1.00 87.25 125 ASN A N 1
ATOM 979 C CA . ASN A 1 125 ? -3.869 8.676 1.731 1.00 87.25 125 ASN A CA 1
ATOM 980 C C . ASN A 1 125 ? -5.192 7.909 1.563 1.00 87.25 125 ASN A C 1
ATOM 982 O O . ASN A 1 125 ? -6.209 8.277 2.163 1.00 87.25 125 ASN A O 1
ATOM 986 N N . ALA A 1 126 ? -5.183 6.821 0.787 1.00 87.50 126 ALA A N 1
ATOM 987 C CA . ALA A 1 126 ? -6.333 5.941 0.606 1.00 87.50 126 ALA A CA 1
ATOM 988 C C . ALA A 1 126 ? -6.699 5.226 1.913 1.00 87.50 126 ALA A C 1
ATOM 990 O O . ALA A 1 126 ? -7.867 5.234 2.301 1.00 87.50 126 ALA A O 1
ATOM 991 N N . LEU A 1 127 ? -5.705 4.680 2.622 1.00 93.00 127 LEU A N 1
ATOM 992 C CA . LEU A 1 127 ? -5.855 4.036 3.927 1.00 93.00 127 LEU A CA 1
ATOM 993 C C . LEU A 1 127 ? -6.581 4.968 4.907 1.00 93.00 127 LEU A C 1
ATOM 995 O O . LEU A 1 127 ? -7.647 4.626 5.419 1.00 93.00 127 LEU A O 1
ATOM 999 N N . SER A 1 128 ? -6.047 6.176 5.105 1.00 95.12 128 SER A N 1
ATOM 1000 C CA . SER A 1 128 ? -6.613 7.189 6.002 1.00 95.12 128 SER A CA 1
ATOM 1001 C C . SER A 1 128 ? -8.042 7.575 5.608 1.00 95.12 128 SER A C 1
ATOM 1003 O O . SER A 1 128 ? -8.952 7.570 6.442 1.00 95.12 128 SER A O 1
ATOM 1005 N N . SER A 1 129 ? -8.270 7.850 4.321 1.00 90.88 129 SER A N 1
ATOM 1006 C CA . SER A 1 129 ? -9.572 8.296 3.811 1.00 90.88 129 SER A CA 1
ATOM 1007 C C . SER A 1 129 ? -10.657 7.229 3.954 1.00 90.88 129 SER A C 1
ATOM 1009 O O . SER A 1 129 ? -11.777 7.537 4.375 1.00 90.88 129 SER A O 1
ATOM 1011 N N . VAL A 1 130 ? -10.333 5.971 3.644 1.00 92.12 130 VAL A N 1
ATOM 1012 C CA . VAL A 1 130 ? -11.270 4.847 3.759 1.00 92.12 130 VAL A CA 1
ATOM 1013 C C . VAL A 1 130 ? -11.611 4.584 5.222 1.00 92.12 130 VAL A C 1
ATOM 1015 O O . VAL A 1 130 ? -12.794 4.543 5.560 1.00 92.12 130 VAL A O 1
ATOM 1018 N N . VAL A 1 131 ? -10.610 4.492 6.106 1.00 95.88 131 VAL A N 1
ATOM 1019 C CA . VAL A 1 131 ? -10.841 4.289 7.547 1.00 95.88 131 VAL A CA 1
ATOM 1020 C C . VAL A 1 131 ? -11.699 5.418 8.119 1.00 95.88 131 VAL A C 1
ATOM 1022 O O . VAL A 1 131 ? -12.694 5.157 8.795 1.00 95.88 131 VAL A O 1
ATOM 1025 N N . LYS A 1 132 ? -11.394 6.676 7.778 1.00 96.25 132 LYS A N 1
ATOM 1026 C CA . LYS A 1 132 ? -12.184 7.841 8.201 1.00 96.25 132 LYS A CA 1
ATOM 1027 C C . LYS A 1 132 ? -13.634 7.768 7.714 1.00 96.25 132 LYS A C 1
ATOM 1029 O O . LYS A 1 132 ? -14.544 8.128 8.457 1.00 96.25 132 LYS A O 1
ATOM 1034 N N . SER A 1 133 ? -13.866 7.315 6.481 1.00 92.56 133 SER A N 1
ATOM 1035 C CA . SER A 1 133 ? -15.217 7.138 5.929 1.00 92.56 133 SER A CA 1
ATOM 1036 C C . SER A 1 133 ? -15.995 6.045 6.666 1.00 92.56 133 SER A C 1
ATOM 1038 O O . SER A 1 133 ? -17.154 6.259 7.021 1.00 92.56 133 SER A O 1
ATOM 1040 N N . ILE A 1 134 ? -15.354 4.906 6.950 1.00 92.06 134 ILE A N 1
ATOM 1041 C CA . ILE A 1 134 ? -15.971 3.784 7.671 1.00 92.06 134 ILE A CA 1
ATOM 1042 C C . ILE A 1 134 ? -16.353 4.206 9.092 1.00 92.06 134 ILE A C 1
ATOM 1044 O O . ILE A 1 134 ? -17.501 4.009 9.484 1.00 92.06 134 ILE A O 1
ATOM 1048 N N . ILE A 1 135 ? -15.442 4.855 9.826 1.00 93.56 135 ILE A N 1
ATOM 1049 C CA . ILE A 1 135 ? -15.694 5.348 11.191 1.00 93.56 135 ILE A CA 1
ATOM 1050 C C . ILE A 1 135 ? -16.866 6.336 11.229 1.00 93.56 135 ILE A C 1
ATOM 1052 O O . ILE A 1 135 ? -17.666 6.305 12.155 1.00 93.56 135 ILE A O 1
ATOM 1056 N N . LYS A 1 136 ? -17.006 7.202 10.219 1.00 92.44 136 LYS A N 1
ATOM 1057 C CA . LYS A 1 136 ? -18.129 8.152 10.139 1.00 92.44 136 LYS A CA 1
ATOM 1058 C C . LYS A 1 136 ? -19.482 7.491 9.869 1.00 92.44 136 LYS A C 1
ATOM 1060 O O . LYS A 1 136 ? -20.510 8.094 10.159 1.00 92.44 136 LYS A O 1
ATOM 1065 N N . ARG A 1 137 ? -19.490 6.313 9.244 1.00 90.12 137 ARG A N 1
ATOM 1066 C CA . ARG A 1 137 ? -20.705 5.623 8.776 1.00 90.12 137 ARG A CA 1
ATOM 1067 C C . ARG A 1 137 ? -21.106 4.441 9.655 1.00 90.12 137 ARG A C 1
ATOM 1069 O O . ARG A 1 137 ? -22.210 3.935 9.494 1.00 90.12 137 ARG A O 1
ATOM 1076 N N . SER A 1 138 ? -20.223 4.005 10.547 1.00 86.38 138 SER A N 1
ATOM 1077 C CA . SER A 1 138 ? -20.374 2.777 11.328 1.00 86.38 138 SER A CA 1
ATOM 1078 C C . SER A 1 138 ? -20.265 3.084 12.816 1.00 86.38 138 SER A C 1
ATOM 1080 O O . SER A 1 138 ? -19.523 3.977 13.219 1.00 86.38 138 SER A O 1
ATOM 1082 N N . THR A 1 139 ? -20.985 2.333 13.643 1.00 87.12 139 THR A N 1
ATOM 1083 C CA . THR A 1 139 ? -20.935 2.444 15.105 1.00 87.12 139 THR A CA 1
ATOM 1084 C C . THR A 1 139 ? -20.615 1.089 15.728 1.00 87.12 139 THR A C 1
ATOM 1086 O O . THR A 1 139 ? -20.977 0.039 15.195 1.00 87.12 139 THR A O 1
ATOM 1089 N N . GLY A 1 140 ? -19.940 1.116 16.876 1.00 89.56 140 GLY A N 1
ATOM 1090 C CA . GLY A 1 140 ? -19.490 -0.095 17.566 1.00 89.56 140 GLY A CA 1
ATOM 1091 C C . GLY A 1 140 ? -18.054 -0.485 17.226 1.00 89.56 140 GLY A C 1
ATOM 1092 O O . GLY A 1 140 ? -17.389 0.168 16.419 1.00 89.56 140 GLY A O 1
ATOM 1093 N N . ASP A 1 141 ? -17.574 -1.509 17.917 1.00 94.12 141 ASP A N 1
ATOM 1094 C CA . ASP A 1 141 ? -16.212 -2.022 17.796 1.00 94.12 141 ASP A CA 1
ATOM 1095 C C . ASP A 1 141 ? -16.071 -2.850 16.513 1.00 94.12 141 ASP A C 1
ATOM 1097 O O . ASP A 1 141 ? -17.048 -3.390 15.994 1.00 94.12 141 ASP A O 1
ATOM 1101 N N . GLY A 1 142 ? -14.868 -2.950 15.953 1.00 94.69 142 GLY A N 1
ATOM 1102 C CA . GLY A 1 142 ? -14.734 -3.624 14.666 1.00 94.69 142 GLY A CA 1
ATOM 1103 C C . GLY A 1 142 ? -13.320 -3.768 14.143 1.00 94.69 142 GLY A C 1
ATOM 1104 O O . GLY A 1 142 ? -12.357 -3.241 14.702 1.00 94.69 142 GLY A O 1
ATOM 1105 N N . VAL A 1 143 ? -13.216 -4.503 13.038 1.00 95.94 143 VAL A N 1
ATOM 1106 C CA . VAL A 1 143 ? -11.959 -4.763 12.336 1.00 95.94 143 VAL A CA 1
ATOM 1107 C C . VAL A 1 143 ? -12.079 -4.318 10.880 1.00 95.94 143 VAL A C 1
ATOM 1109 O O . VAL A 1 143 ? -13.035 -4.670 10.190 1.00 95.94 143 VAL A O 1
ATOM 1112 N N . ILE A 1 144 ? -11.096 -3.565 10.391 1.00 96.06 144 ILE A N 1
ATOM 1113 C CA . ILE A 1 144 ? -10.980 -3.187 8.979 1.00 96.06 144 ILE A CA 1
ATOM 1114 C C . ILE A 1 144 ? -9.805 -3.948 8.373 1.00 96.06 144 ILE A C 1
ATOM 1116 O O . ILE A 1 144 ? -8.669 -3.779 8.808 1.00 96.06 144 ILE A O 1
ATOM 1120 N N . LEU A 1 145 ? -10.071 -4.763 7.359 1.00 95.88 145 LEU A N 1
ATOM 1121 C CA . LEU A 1 145 ? -9.080 -5.573 6.661 1.00 95.88 145 LEU A CA 1
ATOM 1122 C C . LEU A 1 145 ? -8.741 -4.934 5.312 1.00 95.88 145 LEU A C 1
ATOM 1124 O O . LEU A 1 145 ? -9.599 -4.838 4.432 1.00 95.88 145 LEU A O 1
ATOM 1128 N N . PHE A 1 146 ? -7.487 -4.525 5.147 1.00 93.56 146 PHE A N 1
ATOM 1129 C CA . PHE A 1 146 ? -6.909 -4.125 3.867 1.00 93.56 146 PHE A CA 1
ATOM 1130 C C . PHE A 1 146 ? -6.127 -5.285 3.234 1.00 93.56 146 PHE A C 1
ATOM 1132 O O . PHE A 1 146 ? -5.731 -6.214 3.946 1.00 93.56 146 PHE A O 1
ATOM 1139 N N . PRO A 1 147 ? -5.888 -5.248 1.909 1.00 87.31 147 PRO A N 1
ATOM 1140 C CA . PRO A 1 147 ? -5.137 -6.292 1.225 1.00 87.31 147 PRO A CA 1
ATOM 1141 C C . PRO A 1 147 ? -3.709 -6.450 1.768 1.00 87.31 147 PRO A C 1
ATOM 1143 O O . PRO A 1 147 ? -3.099 -5.499 2.270 1.00 87.31 147 PRO A O 1
ATOM 1146 N N . ALA A 1 148 ? -3.164 -7.659 1.615 1.00 81.00 148 ALA A N 1
ATOM 1147 C CA . ALA A 1 148 ? -1.723 -7.880 1.701 1.00 81.00 148 ALA A CA 1
ATOM 1148 C C . ALA A 1 148 ? -1.002 -7.112 0.574 1.00 81.00 148 ALA A C 1
ATOM 1150 O O . ALA A 1 148 ? -1.627 -6.793 -0.440 1.00 81.00 148 ALA A O 1
ATOM 1151 N N . GLY A 1 149 ? 0.276 -6.772 0.764 1.00 79.25 149 GLY A N 1
ATOM 1152 C CA . GLY A 1 149 ? 1.043 -6.012 -0.230 1.00 79.25 149 GLY A CA 1
ATOM 1153 C C . GLY A 1 149 ? 0.498 -4.621 -0.553 1.00 79.25 149 GLY A C 1
ATOM 1154 O O . GLY A 1 149 ? 0.803 -4.064 -1.604 1.00 79.25 149 GLY A O 1
ATOM 1155 N N . MET A 1 150 ? -0.308 -4.035 0.342 1.00 84.69 150 MET A N 1
ATOM 1156 C CA . MET A 1 150 ? -0.809 -2.666 0.183 1.00 84.69 150 MET A CA 1
ATOM 1157 C C . MET A 1 150 ? 0.333 -1.644 0.112 1.00 84.69 150 MET A C 1
ATOM 1159 O O . MET A 1 150 ? 0.204 -0.615 -0.553 1.00 84.69 150 MET A O 1
ATOM 1163 N N . PHE A 1 151 ? 1.443 -1.939 0.785 1.00 89.00 151 PHE A N 1
ATOM 1164 C CA . PHE A 1 151 ? 2.663 -1.145 0.773 1.00 89.00 151 PHE A CA 1
ATOM 1165 C C . PHE A 1 151 ? 3.847 -2.001 0.351 1.00 89.00 151 PHE A C 1
ATOM 1167 O O . PHE A 1 151 ? 3.893 -3.184 0.680 1.00 89.00 151 PHE A O 1
ATOM 1174 N N . TYR A 1 152 ? 4.825 -1.392 -0.317 1.00 85.88 152 TYR A N 1
ATOM 1175 C CA . TYR A 1 152 ? 6.055 -2.070 -0.724 1.00 85.88 152 TYR A CA 1
ATOM 1176 C C . TYR A 1 152 ? 7.286 -1.229 -0.386 1.00 85.88 152 TYR A C 1
ATOM 1178 O O . TYR A 1 152 ? 7.341 -0.046 -0.723 1.00 85.88 152 TYR A O 1
ATOM 1186 N N . THR A 1 153 ? 8.279 -1.815 0.284 1.00 81.75 153 THR A N 1
ATOM 1187 C CA . THR A 1 153 ? 9.501 -1.111 0.723 1.00 81.75 153 THR A CA 1
ATOM 1188 C C . THR A 1 153 ? 10.747 -1.460 -0.089 1.00 81.75 153 THR A C 1
ATOM 1190 O O . THR A 1 153 ? 11.858 -1.129 0.329 1.00 81.75 153 THR A O 1
ATOM 1193 N N . GLU A 1 154 ? 10.582 -2.095 -1.253 1.00 77.69 154 GLU A N 1
ATOM 1194 C CA . GLU A 1 154 ? 11.690 -2.551 -2.102 1.00 77.69 154 GLU A CA 1
ATOM 1195 C C . GLU A 1 154 ? 12.706 -3.386 -1.301 1.00 77.69 154 GLU A C 1
ATOM 1197 O O . GLU A 1 154 ? 12.334 -4.371 -0.663 1.00 77.69 154 GLU A O 1
ATOM 1202 N N . GLU A 1 155 ? 13.985 -3.006 -1.320 1.00 72.06 155 GLU A N 1
ATOM 1203 C CA . GLU A 1 155 ? 15.078 -3.702 -0.632 1.00 72.06 155 GLU A CA 1
ATOM 1204 C C . GLU A 1 155 ? 15.141 -3.415 0.876 1.00 72.06 155 GLU A C 1
ATOM 1206 O O . GLU A 1 155 ? 15.845 -4.112 1.613 1.00 72.06 155 GLU A O 1
ATOM 1211 N N . LYS A 1 156 ? 14.414 -2.399 1.360 1.00 78.50 156 LYS A N 1
ATOM 1212 C CA . LYS A 1 156 ? 14.366 -2.068 2.788 1.00 78.50 156 LYS A CA 1
ATOM 1213 C C . LYS A 1 156 ? 13.462 -3.050 3.518 1.00 78.50 156 LYS A C 1
ATOM 1215 O O . LYS A 1 156 ? 12.463 -3.507 2.972 1.00 78.50 156 LYS A O 1
ATOM 1220 N N . THR A 1 157 ? 13.767 -3.322 4.783 1.00 86.94 157 THR A N 1
ATOM 1221 C CA . THR A 1 157 ? 12.895 -4.136 5.637 1.00 86.94 157 THR A CA 1
ATOM 1222 C C . THR A 1 157 ? 11.531 -3.466 5.796 1.00 86.94 157 THR A C 1
ATOM 1224 O O . THR A 1 157 ? 11.448 -2.239 5.938 1.00 86.94 157 THR A O 1
ATOM 1227 N N . ALA A 1 158 ? 10.464 -4.269 5.857 1.00 88.25 158 ALA A N 1
ATOM 1228 C CA . ALA A 1 158 ? 9.098 -3.777 6.065 1.00 88.25 158 ALA A CA 1
ATOM 1229 C C . ALA A 1 158 ? 8.985 -2.858 7.302 1.00 88.25 158 ALA A C 1
ATOM 1231 O O . ALA A 1 158 ? 8.209 -1.901 7.312 1.00 88.25 158 ALA A O 1
ATOM 1232 N N . SER A 1 159 ? 9.830 -3.082 8.320 1.00 91.12 159 SER A N 1
ATOM 1233 C CA . SER A 1 159 ? 9.906 -2.261 9.537 1.00 91.12 159 SER A CA 1
ATOM 1234 C C . SER A 1 159 ? 10.183 -0.778 9.310 1.00 91.12 159 SER A C 1
ATOM 1236 O O . SER A 1 159 ? 9.762 0.041 10.124 1.00 91.12 159 SER A O 1
ATOM 1238 N N . THR A 1 160 ? 10.824 -0.415 8.200 1.00 90.31 160 THR A N 1
ATOM 1239 C CA . THR A 1 160 ? 11.068 0.992 7.841 1.00 90.31 160 THR A CA 1
ATOM 1240 C C . THR A 1 160 ? 9.788 1.764 7.516 1.00 90.31 160 THR A C 1
ATOM 1242 O O . THR A 1 160 ? 9.799 2.993 7.518 1.00 90.31 160 THR A O 1
ATOM 1245 N N . PHE A 1 161 ? 8.675 1.064 7.281 1.00 92.69 161 PHE A N 1
ATOM 1246 C CA . PHE A 1 161 ? 7.396 1.668 6.916 1.00 92.69 161 PHE A CA 1
ATOM 1247 C C . PHE A 1 161 ? 6.374 1.690 8.061 1.00 92.69 161 PHE A C 1
ATOM 1249 O O . PHE A 1 161 ? 5.357 2.374 7.974 1.00 92.69 161 PHE A O 1
ATOM 1256 N N . TYR A 1 162 ? 6.650 0.995 9.168 1.00 95.06 162 TYR A N 1
ATOM 1257 C CA . TYR A 1 162 ? 5.714 0.847 10.289 1.00 95.06 162 TYR A CA 1
ATOM 1258 C C . TYR A 1 162 ? 5.289 2.191 10.884 1.00 95.06 162 TYR A C 1
ATOM 1260 O O . TYR A 1 162 ? 4.099 2.410 11.118 1.00 95.06 162 TYR A O 1
ATOM 1268 N N . ASN A 1 163 ? 6.245 3.106 11.071 1.00 94.81 163 ASN A N 1
ATOM 1269 C CA . ASN A 1 163 ? 5.964 4.429 11.624 1.00 94.81 163 ASN A CA 1
ATOM 1270 C C . ASN A 1 163 ? 5.019 5.226 10.719 1.00 94.81 163 ASN A C 1
ATOM 1272 O O . ASN A 1 163 ? 4.077 5.818 11.226 1.00 94.81 163 ASN A O 1
ATOM 1276 N N . GLN A 1 164 ? 5.191 5.162 9.395 1.00 95.50 164 GLN A N 1
ATOM 1277 C CA . GLN A 1 164 ? 4.343 5.905 8.456 1.00 95.50 164 GLN A CA 1
ATOM 1278 C C . GLN A 1 164 ? 2.890 5.417 8.493 1.00 95.50 164 GLN A C 1
ATOM 1280 O O . GLN A 1 164 ? 1.959 6.224 8.521 1.00 95.50 164 GLN A O 1
ATOM 1285 N N . VAL A 1 165 ? 2.680 4.097 8.553 1.00 95.94 165 VAL A N 1
ATOM 1286 C CA . VAL A 1 165 ? 1.333 3.516 8.686 1.00 95.94 165 VAL A CA 1
ATOM 1287 C C . VAL A 1 165 ? 0.704 3.927 10.020 1.00 95.94 165 VAL A C 1
ATOM 1289 O O . VAL A 1 165 ? -0.458 4.339 10.062 1.00 95.94 165 VAL A O 1
ATOM 1292 N N . GLN A 1 166 ? 1.472 3.859 11.110 1.00 97.25 166 GLN A N 1
ATOM 1293 C CA . GLN A 1 166 ? 1.004 4.220 12.445 1.00 97.25 166 GLN A CA 1
ATOM 1294 C C . GLN A 1 166 ? 0.645 5.713 12.549 1.00 97.25 166 GLN A C 1
ATOM 1296 O O . GLN A 1 166 ? -0.454 6.049 12.994 1.00 97.25 166 GLN A O 1
ATOM 1301 N N . GLU A 1 167 ? 1.527 6.603 12.095 1.00 96.81 167 GLU A N 1
ATOM 1302 C CA . GLU A 1 167 ? 1.317 8.058 12.066 1.00 96.81 167 GLU A CA 1
ATOM 1303 C C . GLU A 1 167 ? 0.117 8.450 11.198 1.00 96.81 167 GLU A C 1
ATOM 1305 O O . GLU A 1 167 ? -0.598 9.396 11.523 1.00 96.81 167 GLU A O 1
ATOM 1310 N N . THR A 1 168 ? -0.162 7.682 10.143 1.00 97.38 168 THR A N 1
ATOM 1311 C CA . THR A 1 168 ? -1.330 7.879 9.276 1.00 97.38 168 THR A CA 1
ATOM 1312 C C . THR A 1 168 ? -2.638 7.465 9.956 1.00 97.38 168 THR A C 1
ATOM 1314 O O . THR A 1 168 ? -3.642 8.175 9.866 1.00 97.38 168 THR A O 1
ATOM 1317 N N . LEU A 1 169 ? -2.661 6.312 10.633 1.00 97.94 169 LEU A N 1
ATOM 1318 C CA . LEU A 1 169 ? -3.892 5.729 11.176 1.00 97.94 169 LEU A CA 1
ATOM 1319 C C . LEU A 1 169 ? -4.272 6.253 12.559 1.00 97.94 169 LEU A C 1
ATOM 1321 O O . LEU A 1 169 ? -5.455 6.491 12.814 1.00 97.94 169 LEU A O 1
ATOM 1325 N N . MET A 1 170 ? -3.309 6.447 13.462 1.00 98.06 170 MET A N 1
ATOM 1326 C CA . MET A 1 170 ? -3.604 6.824 14.849 1.00 98.06 170 MET A CA 1
ATOM 1327 C C . MET A 1 170 ? -4.439 8.112 14.971 1.00 98.06 170 MET A C 1
ATOM 1329 O O . MET A 1 170 ? -5.397 8.108 15.748 1.00 98.06 170 MET A O 1
ATOM 1333 N N . PRO A 1 171 ? -4.167 9.202 14.220 1.00 98.06 171 PRO A N 1
ATOM 1334 C CA . PRO A 1 171 ? -4.989 10.412 14.283 1.00 98.06 171 PRO A CA 1
ATOM 1335 C C . PRO A 1 171 ? -6.436 10.181 13.837 1.00 98.06 171 PRO A C 1
ATOM 1337 O O . PRO A 1 171 ? -7.343 10.866 14.307 1.00 98.06 171 PRO A O 1
ATOM 1340 N N . VAL A 1 172 ? -6.668 9.225 12.934 1.00 97.81 172 VAL A N 1
ATOM 1341 C CA . VAL A 1 172 ? -8.006 8.856 12.456 1.00 97.81 172 VAL A CA 1
ATOM 1342 C C . VAL A 1 172 ? -8.727 7.997 13.492 1.00 97.81 172 VAL A C 1
ATOM 1344 O O . VAL A 1 172 ? -9.870 8.283 13.838 1.00 97.81 172 VAL A O 1
ATOM 1347 N N . LEU A 1 173 ? -8.050 6.991 14.047 1.00 97.81 173 LEU A N 1
ATOM 1348 C CA . LEU A 1 173 ? -8.625 6.071 15.033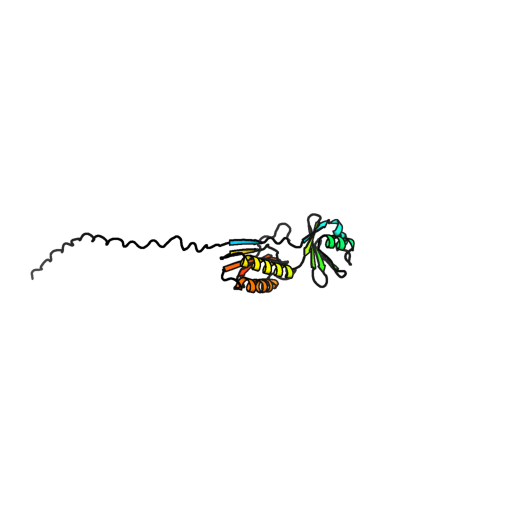 1.00 97.81 173 LEU A CA 1
ATOM 1349 C C . LEU A 1 173 ? -8.949 6.759 16.368 1.00 97.81 173 LEU A C 1
ATOM 1351 O O . LEU A 1 173 ? -9.908 6.383 17.036 1.00 97.81 173 LEU A O 1
ATOM 1355 N N . LYS A 1 174 ? -8.214 7.815 16.738 1.00 97.38 174 LYS A N 1
ATOM 1356 C CA . LYS A 1 174 ? -8.509 8.638 17.925 1.00 97.38 174 LYS A CA 1
ATOM 1357 C C . LYS A 1 174 ? -9.787 9.484 17.799 1.00 97.38 174 LYS A C 1
ATOM 1359 O O . LYS A 1 174 ? -10.239 10.019 18.805 1.00 97.38 174 LYS A O 1
ATOM 1364 N N . GLN A 1 175 ? -10.383 9.600 16.606 1.00 96.06 175 GLN A N 1
ATOM 1365 C CA . GLN A 1 175 ? -11.631 10.356 16.390 1.00 96.06 175 GLN A CA 1
ATOM 1366 C C . GLN A 1 175 ? -12.889 9.594 16.835 1.00 96.06 175 GLN A C 1
ATOM 1368 O O . GLN A 1 175 ? -13.978 10.160 16.796 1.00 96.06 175 GLN A O 1
ATOM 1373 N N . THR A 1 176 ? -12.767 8.327 17.243 1.00 94.44 176 THR A N 1
ATOM 1374 C CA . THR A 1 176 ? -13.893 7.507 17.702 1.00 94.44 176 THR A CA 1
ATOM 1375 C C . THR A 1 176 ? -13.666 6.947 19.103 1.00 94.44 176 THR A C 1
ATOM 1377 O O . THR A 1 176 ? -12.541 6.660 19.516 1.00 94.44 176 THR A O 1
ATOM 1380 N N . THR A 1 177 ? -14.756 6.773 19.854 1.00 94.44 177 THR A N 1
ATOM 1381 C CA . THR A 1 177 ? -14.741 6.063 21.140 1.00 94.44 177 THR A CA 1
ATOM 1382 C C . THR A 1 177 ? -14.698 4.548 20.960 1.00 94.44 177 THR A C 1
ATOM 1384 O O . THR A 1 177 ? -14.257 3.853 21.874 1.00 94.44 177 THR A O 1
ATOM 1387 N N . SER A 1 178 ? -15.124 4.050 19.795 1.00 93.31 178 SER A N 1
ATOM 1388 C CA . SER A 1 178 ? -15.114 2.629 19.448 1.00 93.31 178 SER A CA 1
ATOM 1389 C C . SER A 1 178 ? -13.704 2.042 19.436 1.00 93.31 178 SER A C 1
ATOM 1391 O O . SER A 1 178 ? -12.711 2.728 19.172 1.00 93.31 178 SER A O 1
ATOM 1393 N N . HIS A 1 179 ? -13.619 0.748 19.713 1.00 95.44 179 HIS A N 1
ATOM 1394 C CA . HIS A 1 179 ? -12.404 -0.037 19.610 1.00 95.44 179 HIS A CA 1
ATOM 1395 C C . HIS A 1 179 ? -12.281 -0.617 18.195 1.00 95.44 179 HIS A C 1
ATOM 1397 O O . HIS A 1 179 ? -12.837 -1.671 17.882 1.00 95.44 179 HIS A O 1
ATOM 1403 N N . ILE A 1 180 ? -11.577 0.109 17.323 1.00 97.25 180 ILE A N 1
ATOM 1404 C CA . ILE A 1 180 ? -11.348 -0.283 15.929 1.00 97.25 180 ILE A CA 1
ATOM 1405 C C . ILE A 1 180 ? -9.909 -0.763 15.748 1.00 97.25 180 ILE A C 1
ATOM 1407 O O . ILE A 1 180 ? -8.973 -0.048 16.107 1.00 97.25 180 ILE A O 1
ATOM 1411 N N . ILE A 1 181 ? -9.750 -1.939 15.139 1.00 98.12 181 ILE A N 1
ATOM 1412 C CA . ILE A 1 181 ? -8.458 -2.477 14.702 1.00 98.12 181 ILE A CA 1
ATOM 1413 C C . ILE A 1 181 ? -8.392 -2.401 13.176 1.00 98.12 181 ILE A C 1
ATOM 1415 O O . ILE A 1 181 ? -9.314 -2.821 12.480 1.00 98.12 181 ILE A O 1
ATOM 1419 N N . VAL A 1 182 ? -7.293 -1.887 12.640 1.00 98.00 182 VAL A N 1
ATOM 1420 C CA . VAL A 1 182 ? -7.017 -1.863 11.203 1.00 98.00 182 VAL A CA 1
ATOM 1421 C C . VAL A 1 182 ? -5.889 -2.836 10.900 1.00 98.00 182 VAL A C 1
ATOM 1423 O O . VAL A 1 182 ? -4.821 -2.752 11.506 1.00 98.00 182 VAL A O 1
ATOM 1426 N N . CYS A 1 183 ? -6.118 -3.737 9.950 1.00 97.94 183 CYS A N 1
ATOM 1427 C CA . CYS A 1 183 ? -5.123 -4.678 9.457 1.00 97.94 183 CYS A CA 1
ATOM 1428 C C . CYS A 1 183 ? -4.688 -4.313 8.035 1.00 97.94 183 CYS A C 1
ATOM 1430 O O . CYS A 1 183 ? -5.539 -4.095 7.177 1.00 97.94 183 CYS A O 1
ATOM 1432 N N . THR A 1 184 ? -3.383 -4.262 7.770 1.00 95.56 184 THR A N 1
ATOM 1433 C CA . THR A 1 184 ? -2.826 -3.954 6.437 1.00 95.56 184 THR A CA 1
ATOM 1434 C C . THR A 1 184 ? -1.498 -4.673 6.202 1.00 95.56 184 THR A C 1
ATOM 1436 O O . THR A 1 184 ? -0.793 -4.982 7.164 1.00 95.56 184 THR A O 1
ATOM 1439 N N . GLY A 1 185 ? -1.166 -4.969 4.942 1.00 93.44 185 GLY A N 1
ATOM 1440 C CA . GLY A 1 185 ? 0.081 -5.637 4.563 1.00 93.44 185 GLY A CA 1
ATOM 1441 C C . GLY A 1 185 ? 1.169 -4.682 4.075 1.00 93.44 185 GLY A C 1
ATOM 1442 O O . GLY A 1 185 ? 0.907 -3.785 3.274 1.00 93.44 185 GLY A O 1
ATOM 1443 N N . VAL A 1 186 ? 2.397 -4.924 4.527 1.00 92.44 186 VAL A N 1
ATOM 1444 C CA . VAL A 1 186 ? 3.628 -4.290 4.055 1.00 92.44 186 VAL A CA 1
ATOM 1445 C C . VAL A 1 186 ? 4.556 -5.375 3.523 1.00 92.44 186 VAL A C 1
ATOM 1447 O O . VAL A 1 186 ? 5.022 -6.230 4.281 1.00 92.44 186 VAL A O 1
ATOM 1450 N N . ASP A 1 187 ? 4.855 -5.297 2.236 1.00 89.50 187 ASP A N 1
ATOM 1451 C CA . ASP A 1 187 ? 5.765 -6.199 1.553 1.00 89.50 187 ASP A CA 1
ATOM 1452 C C . ASP A 1 187 ? 7.144 -5.555 1.398 1.00 89.50 187 ASP A C 1
ATOM 1454 O O . ASP A 1 187 ? 7.311 -4.344 1.255 1.00 89.50 187 ASP A O 1
ATOM 1458 N N . SER A 1 188 ? 8.164 -6.396 1.403 1.00 85.75 188 SER A N 1
ATOM 1459 C CA . SER A 1 188 ? 9.550 -6.045 1.125 1.00 85.75 188 SER A CA 1
ATOM 1460 C C . SER A 1 188 ? 10.203 -7.181 0.350 1.00 85.75 188 SER A C 1
ATOM 1462 O O . SER A 1 188 ? 9.619 -8.250 0.191 1.00 85.75 188 SER A O 1
ATOM 1464 N N . ALA A 1 189 ? 11.441 -6.985 -0.099 1.00 77.56 189 ALA A N 1
ATOM 1465 C CA . ALA A 1 189 ? 12.203 -8.034 -0.770 1.00 77.56 189 ALA A CA 1
ATOM 1466 C C . ALA A 1 189 ? 12.434 -9.290 0.093 1.00 77.56 189 ALA A C 1
ATOM 1468 O O . ALA A 1 189 ? 12.760 -10.334 -0.455 1.00 77.56 189 ALA A O 1
ATOM 1469 N N . ARG A 1 190 ? 12.320 -9.198 1.426 1.00 79.25 190 ARG A N 1
ATOM 1470 C CA . ARG A 1 190 ? 12.656 -10.304 2.348 1.00 79.25 190 ARG A CA 1
ATOM 1471 C C . ARG A 1 190 ? 11.504 -10.745 3.239 1.00 79.25 190 ARG A C 1
ATOM 1473 O O . ARG A 1 190 ? 11.511 -11.860 3.751 1.00 79.25 190 ARG A O 1
ATOM 1480 N N . ASP A 1 191 ? 10.554 -9.850 3.468 1.00 85.94 191 ASP A N 1
ATOM 1481 C CA . ASP A 1 191 ? 9.486 -10.022 4.440 1.00 85.94 191 ASP A CA 1
ATOM 1482 C C . ASP A 1 191 ? 8.162 -9.530 3.874 1.00 85.94 191 ASP A C 1
ATOM 1484 O O . ASP A 1 191 ? 8.086 -8.428 3.333 1.00 85.94 191 ASP A O 1
ATOM 1488 N N . GLN A 1 192 ? 7.115 -10.317 4.094 1.00 90.38 192 GLN A N 1
ATOM 1489 C CA . GLN A 1 192 ? 5.729 -9.914 3.890 1.00 90.38 192 GLN A CA 1
ATOM 1490 C C . GLN A 1 192 ? 5.058 -9.900 5.265 1.00 90.38 192 GLN A C 1
ATOM 1492 O O . GLN A 1 192 ? 4.926 -10.944 5.918 1.00 90.38 192 GLN A O 1
ATOM 1497 N N . ILE A 1 193 ? 4.726 -8.700 5.749 1.00 94.88 193 ILE A N 1
ATOM 1498 C CA . ILE A 1 193 ? 4.278 -8.453 7.123 1.00 94.88 193 ILE A CA 1
ATOM 1499 C C . ILE A 1 193 ? 2.868 -7.869 7.130 1.00 94.88 193 ILE A C 1
ATOM 1501 O O . ILE A 1 193 ? 2.623 -6.802 6.579 1.00 94.88 193 ILE A O 1
ATOM 1505 N N . ALA A 1 194 ? 1.954 -8.516 7.845 1.00 96.06 194 ALA A N 1
ATOM 1506 C CA . ALA A 1 194 ? 0.678 -7.934 8.232 1.00 96.06 194 ALA A CA 1
ATOM 1507 C C . ALA A 1 194 ? 0.830 -7.149 9.542 1.00 96.06 194 ALA A C 1
ATOM 1509 O O . ALA A 1 194 ? 1.380 -7.655 10.524 1.00 96.06 194 ALA A O 1
ATOM 1510 N N . LEU A 1 195 ? 0.314 -5.925 9.574 1.00 97.31 195 LEU A N 1
ATOM 1511 C CA . LEU A 1 195 ? 0.231 -5.077 10.759 1.00 97.31 195 LEU A CA 1
ATOM 1512 C C . LEU A 1 195 ? -1.206 -5.056 11.264 1.00 97.31 195 LEU A C 1
ATOM 1514 O O . LEU A 1 195 ? -2.115 -4.902 10.456 1.00 97.31 195 LEU A O 1
ATOM 1518 N N . ALA A 1 196 ? -1.404 -5.150 12.579 1.00 98.19 196 ALA A N 1
ATOM 1519 C CA . ALA A 1 196 ? -2.665 -4.818 13.239 1.00 98.1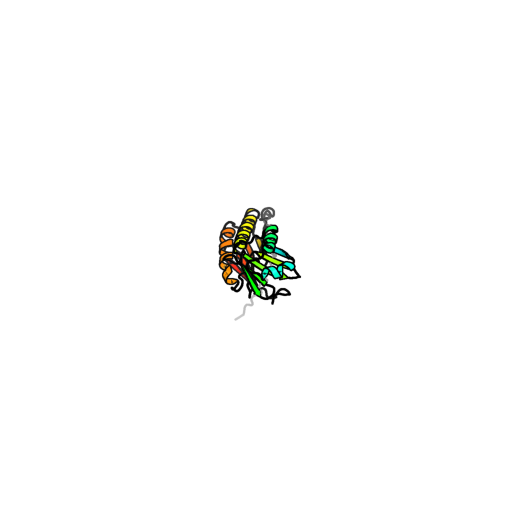9 196 ALA A CA 1
ATOM 1520 C C . ALA A 1 196 ? -2.457 -3.586 14.124 1.00 98.19 196 ALA A C 1
ATOM 1522 O O . ALA A 1 196 ? -1.548 -3.569 14.959 1.00 98.19 196 ALA A O 1
ATOM 1523 N N . ILE A 1 197 ? -3.270 -2.554 13.910 1.00 98.44 197 ILE A N 1
ATOM 1524 C CA . ILE A 1 197 ? -3.087 -1.219 14.486 1.00 98.44 197 ILE A CA 1
ATOM 1525 C C . ILE A 1 197 ? -4.395 -0.736 15.104 1.00 98.44 197 ILE A C 1
ATOM 1527 O O . ILE A 1 197 ? -5.448 -0.829 14.476 1.00 98.44 197 ILE A O 1
ATOM 1531 N N . ASP A 1 198 ? -4.320 -0.180 16.308 1.00 98.25 198 ASP A N 1
ATOM 1532 C CA . ASP A 1 198 ? -5.426 0.509 16.969 1.00 98.25 198 ASP A CA 1
ATOM 1533 C C . ASP A 1 198 ? -5.056 1.974 17.299 1.00 98.25 198 ASP A C 1
ATOM 1535 O O . ASP A 1 198 ? -4.057 2.523 16.826 1.00 98.25 198 ASP A O 1
ATOM 1539 N N . LYS A 1 199 ? -5.876 2.650 18.114 1.00 97.38 199 LYS A N 1
ATOM 1540 C CA . LYS A 1 199 ? -5.625 4.042 18.536 1.00 97.38 199 LYS A CA 1
ATOM 1541 C C . LYS A 1 199 ? -4.406 4.224 19.458 1.00 97.38 199 LYS A C 1
ATOM 1543 O O . LYS A 1 199 ? -4.005 5.369 19.690 1.00 97.38 199 LYS A O 1
ATOM 1548 N N . THR A 1 200 ? -3.845 3.137 19.988 1.00 97.75 200 THR A N 1
ATOM 1549 C CA . THR A 1 200 ? -2.628 3.105 20.816 1.00 97.75 200 THR A CA 1
ATOM 1550 C C . THR A 1 200 ? -1.369 2.852 19.987 1.00 97.75 200 THR A C 1
ATOM 1552 O O . THR A 1 200 ? -0.295 3.299 20.385 1.00 97.75 200 THR A O 1
ATOM 1555 N N . GLY A 1 201 ? -1.506 2.235 18.811 1.00 97.94 201 GLY A N 1
ATOM 1556 C CA . GLY A 1 201 ? -0.415 1.986 17.871 1.00 97.94 201 GLY A CA 1
ATOM 1557 C C . GLY A 1 201 ? -0.476 0.585 17.268 1.00 97.94 201 GLY A C 1
ATOM 1558 O O . GLY A 1 201 ? -1.543 -0.016 17.157 1.00 97.94 201 GLY A O 1
ATOM 1559 N N . ILE A 1 202 ? 0.675 0.060 16.848 1.00 98.19 202 ILE A N 1
ATOM 1560 C CA . ILE A 1 202 ? 0.806 -1.326 16.370 1.00 98.19 202 ILE A CA 1
ATOM 1561 C C . ILE A 1 202 ? 0.659 -2.292 17.554 1.00 98.19 202 ILE A C 1
ATOM 1563 O O . ILE A 1 202 ? 1.520 -2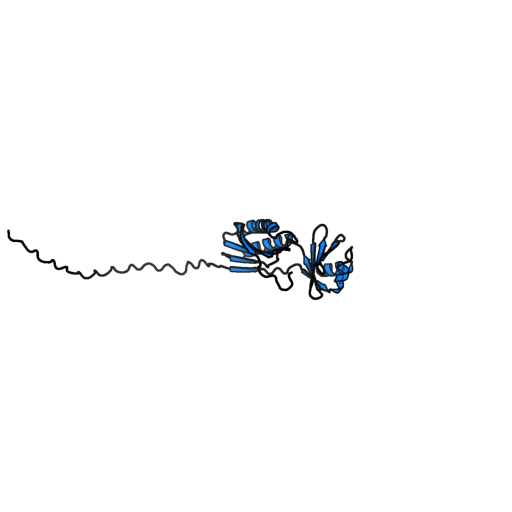.331 18.431 1.00 98.19 202 ILE A O 1
ATOM 1567 N N . ILE A 1 203 ? -0.386 -3.122 17.537 1.00 98.25 203 ILE A N 1
ATOM 1568 C CA . ILE A 1 203 ? -0.678 -4.109 18.593 1.00 98.25 203 ILE A CA 1
ATOM 1569 C C . ILE A 1 203 ? -0.246 -5.531 18.221 1.00 98.25 203 ILE A C 1
ATOM 1571 O O . ILE A 1 203 ? -0.000 -6.352 19.102 1.00 98.25 203 ILE A O 1
ATOM 1575 N N . ALA A 1 204 ? -0.122 -5.835 16.925 1.00 98.00 204 ALA A N 1
ATOM 1576 C CA . ALA A 1 204 ? 0.384 -7.122 16.459 1.00 98.00 204 ALA A CA 1
ATOM 1577 C C . ALA A 1 204 ? 1.069 -7.015 15.091 1.00 98.00 204 ALA A C 1
ATOM 1579 O O . ALA A 1 204 ? 0.783 -6.123 14.289 1.00 98.00 204 ALA A O 1
ATOM 1580 N N . LYS A 1 205 ? 1.976 -7.963 14.835 1.00 97.00 205 LYS A N 1
ATOM 1581 C CA . LYS A 1 205 ? 2.690 -8.148 13.568 1.00 97.00 205 LYS A CA 1
ATOM 1582 C C . LYS A 1 205 ? 2.654 -9.629 13.205 1.00 97.00 205 LYS A C 1
ATOM 1584 O O . LYS A 1 205 ? 3.022 -10.456 14.035 1.00 97.00 205 LYS A O 1
ATOM 1589 N N . GLY A 1 206 ? 2.237 -9.958 11.989 1.00 95.06 206 GLY A N 1
ATOM 1590 C CA . GLY A 1 206 ? 2.251 -11.321 11.458 1.00 95.06 206 GLY A CA 1
ATOM 1591 C C . GLY A 1 206 ? 3.172 -11.413 10.250 1.00 95.06 206 GLY A C 1
ATOM 1592 O O . GLY A 1 206 ? 3.040 -10.610 9.334 1.00 95.06 206 GLY A O 1
ATOM 1593 N N . ARG A 1 207 ? 4.098 -12.375 10.232 1.00 93.81 207 ARG A N 1
ATOM 1594 C CA . ARG A 1 207 ? 4.948 -12.655 9.064 1.00 93.81 207 ARG A CA 1
ATOM 1595 C C . ARG A 1 207 ? 4.322 -13.778 8.245 1.00 93.81 207 ARG A C 1
ATOM 1597 O O . ARG A 1 207 ? 3.917 -14.787 8.818 1.00 93.81 207 ARG A O 1
ATOM 1604 N N . LYS A 1 208 ? 4.244 -13.619 6.923 1.00 89.19 208 LYS A N 1
ATOM 1605 C CA . LYS A 1 208 ? 3.834 -14.709 6.028 1.00 89.19 208 LYS A CA 1
ATOM 1606 C C . LYS A 1 208 ? 4.895 -15.813 6.074 1.00 89.19 208 LYS A C 1
ATOM 1608 O O . LYS A 1 208 ? 6.079 -15.536 5.906 1.00 89.19 208 LYS A O 1
ATOM 1613 N N . PHE A 1 209 ? 4.470 -17.049 6.329 1.00 86.00 209 PHE A N 1
ATOM 1614 C CA . PHE A 1 209 ? 5.370 -18.206 6.440 1.00 86.00 209 PHE A CA 1
ATOM 1615 C C . PHE A 1 209 ? 5.578 -18.944 5.114 1.00 86.00 209 PHE A C 1
ATOM 1617 O O . PHE A 1 209 ? 6.603 -19.590 4.939 1.00 86.00 209 PHE A O 1
ATOM 1624 N N . TYR A 1 210 ? 4.618 -18.841 4.194 1.00 81.56 210 TYR A N 1
ATOM 1625 C CA . TYR A 1 210 ? 4.639 -19.523 2.903 1.00 81.56 210 TYR A CA 1
ATOM 1626 C C . TYR A 1 210 ? 4.620 -18.488 1.790 1.00 81.56 210 TYR A C 1
ATOM 1628 O O . TYR A 1 210 ? 3.727 -17.642 1.767 1.00 81.56 210 TYR A O 1
ATOM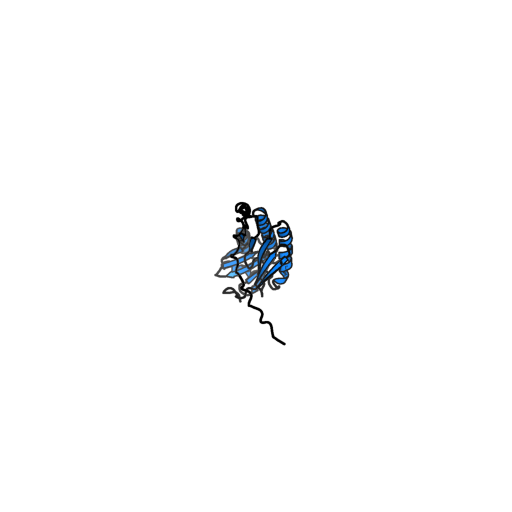 1636 N N . THR A 1 211 ? 5.591 -18.538 0.884 1.00 72.44 211 THR A N 1
ATOM 1637 C CA . THR A 1 211 ? 5.577 -17.728 -0.337 1.00 72.44 211 THR A CA 1
ATOM 1638 C C . THR A 1 211 ? 4.404 -18.141 -1.224 1.00 72.44 211 THR A C 1
ATOM 1640 O O . THR A 1 211 ? 3.920 -19.275 -1.152 1.00 72.44 211 THR A O 1
ATOM 1643 N N . ALA A 1 212 ? 3.876 -17.205 -2.016 1.00 69.38 212 ALA A N 1
ATOM 1644 C CA . ALA A 1 212 ? 2.931 -17.601 -3.053 1.00 69.38 212 ALA A CA 1
ATOM 1645 C C . ALA A 1 212 ? 3.691 -18.392 -4.137 1.00 69.38 212 ALA A C 1
ATOM 1647 O O . ALA A 1 212 ? 4.885 -18.152 -4.330 1.00 69.38 212 ALA A O 1
ATOM 1648 N N . PRO A 1 213 ? 3.038 -19.327 -4.851 1.00 62.41 213 PRO A N 1
ATOM 1649 C CA . PRO A 1 213 ? 3.665 -19.991 -5.991 1.00 62.41 213 PRO A CA 1
ATOM 1650 C C . PRO A 1 213 ? 4.241 -18.951 -6.968 1.00 62.41 213 PRO A C 1
ATOM 1652 O O . PRO A 1 213 ? 3.496 -18.097 -7.444 1.00 62.41 213 PRO A O 1
ATOM 1655 N N . GLY A 1 214 ? 5.550 -19.005 -7.239 1.00 57.53 214 GLY A N 1
ATOM 1656 C CA . GLY A 1 214 ? 6.249 -18.065 -8.131 1.00 57.53 214 GLY A CA 1
ATOM 1657 C C . GLY A 1 214 ? 6.968 -16.887 -7.453 1.00 57.53 214 GLY A C 1
ATOM 1658 O O . GLY A 1 214 ? 7.598 -16.091 -8.147 1.00 57.53 214 GLY A O 1
ATOM 1659 N N . GLU A 1 215 ? 6.916 -16.769 -6.123 1.00 54.84 215 GLU A N 1
ATOM 1660 C CA . GLU A 1 215 ? 7.748 -15.833 -5.355 1.00 54.84 215 GLU A CA 1
ATOM 1661 C C . GLU A 1 215 ? 8.997 -16.559 -4.806 1.00 54.84 215 GLU A C 1
ATOM 1663 O O . GLU A 1 215 ? 8.905 -17.226 -3.773 1.00 54.84 215 GLU A O 1
ATOM 1668 N N . ASP A 1 216 ? 10.140 -16.419 -5.497 1.00 51.06 216 ASP A N 1
ATOM 1669 C CA . ASP A 1 216 ? 11.487 -16.831 -5.039 1.00 51.06 216 ASP A CA 1
ATOM 1670 C C . ASP A 1 216 ? 12.307 -15.645 -4.490 1.00 51.06 216 ASP A C 1
ATOM 1672 O O . ASP A 1 216 ? 12.346 -14.566 -5.152 1.00 51.06 216 ASP A O 1
#

Foldseek 3Di:
DDDDDDDDDDDDDDDDDDDPPDDPDPDPPPPPPCPPLPADEAEDDDPFPKDKDALVCVVQLVDPPRDPVVQVVCVVVVNHDDPQWHWDAPDVQWIFIDDPHTQWIWGCDPRMIMTGGQCVPVLLVCVLVVLLVCQVVDDHAYEYEYDFQSHEDEADDLVVCQVVNFVSCLVSQVVDPHWYWYWYWYYYLVWIKIFIAHNVGTPDIDTDPDDDVPND